Protein AF-A0A2V7JGK2-F1 (afdb_monomer_lite)

Foldseek 3Di:
DDDDPPDDDDDDDPDDDPDPPLLQFDADDPDDDLDDQDDADDFAQFWAALVNPGTAFGFAAKEFDDPSLVVLLCVLQQWDWQDDPDPDDDDPVVVVVLVPPALLPRGDDWIGGPNHTFPTKIWDDDPDSQWIWMKTKHQRDPVRRMITIRTWIFDGWADDPPDSHIDTAIDQESVVSQVVVQVSSVVSSFKDWDDWAADVNFDQWDARPVRHIHGYPRTHIYIYTGHGDPDD

Secondary structure (DSSP, 8-state):
--PPTT--PPPPPSS-------TTBPPPPS----PPPPPPPP--SEEE-TTSSSEEEEP-EEEES-HHHHHHHHHHTT-EE-----SS---HHHHHHHHHS-GGGPPPPP-EETTEEPSEEEEEE-SSTTEEEEEEEEEEETTTTEEEEEEEEEEEEE--TT-SSPEEEEPSBTHHHHHHHHHHHHHTTSEEEEEEEEPTT--SEEE-TT--EEE--SEEEEEEEPPBPPP-

pLDDT: mean 80.48, std 19.53, range [29.89, 98.44]

Structure (mmCIF, N/CA/C/O backbone):
data_AF-A0A2V7JGK2-F1
#
_entry.id   AF-A0A2V7JGK2-F1
#
loop_
_atom_site.group_PDB
_atom_site.id
_atom_site.type_symbol
_atom_site.label_atom_id
_atom_site.label_alt_id
_atom_site.label_comp_id
_atom_site.label_asym_id
_atom_site.label_entity_id
_atom_site.label_seq_id
_atom_site.pdbx_PDB_ins_code
_atom_site.Cartn_x
_atom_si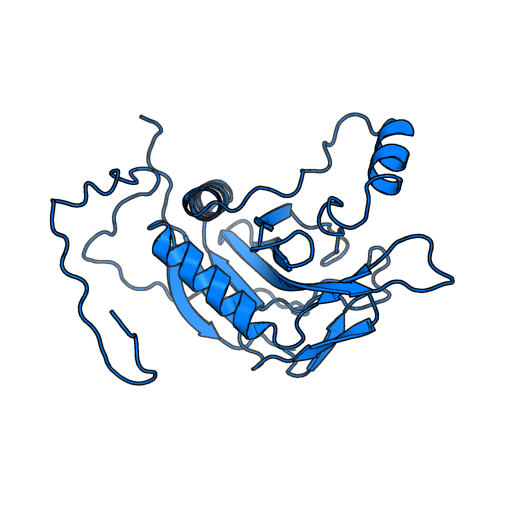te.Cartn_y
_atom_site.Cartn_z
_atom_site.occupancy
_atom_site.B_iso_or_equiv
_atom_site.auth_seq_id
_atom_site.auth_comp_id
_atom_site.auth_asym_id
_atom_site.auth_atom_id
_atom_site.pdbx_PDB_model_num
ATOM 1 N N . MET A 1 1 ? -6.843 -24.772 -28.896 1.00 52.00 1 MET A N 1
ATOM 2 C CA . MET A 1 1 ? -7.933 -23.808 -28.636 1.00 52.00 1 MET A CA 1
ATOM 3 C C . MET A 1 1 ? -7.382 -22.417 -28.902 1.00 52.00 1 MET A C 1
ATOM 5 O O . MET A 1 1 ? -6.336 -22.092 -28.357 1.00 52.00 1 MET A O 1
ATOM 9 N N . ARG A 1 2 ? -7.986 -21.659 -29.821 1.00 49.78 2 ARG A N 1
ATOM 10 C CA . ARG A 1 2 ? -7.537 -20.311 -30.196 1.00 49.78 2 ARG A CA 1
ATOM 11 C C . ARG A 1 2 ? -8.459 -19.343 -29.458 1.00 49.78 2 ARG A C 1
ATOM 13 O O . ARG A 1 2 ? -9.644 -19.322 -29.758 1.00 49.78 2 ARG A O 1
ATOM 20 N N . ILE A 1 3 ? -7.953 -18.660 -28.435 1.00 58.59 3 ILE A N 1
ATOM 21 C CA . ILE A 1 3 ? -8.750 -17.694 -27.670 1.00 58.59 3 ILE A CA 1
ATOM 22 C C . ILE A 1 3 ? -8.792 -16.403 -28.486 1.00 58.59 3 ILE A C 1
ATOM 24 O O . ILE A 1 3 ? -7.740 -15.841 -28.797 1.00 58.59 3 ILE A O 1
ATOM 28 N N . LEU A 1 4 ? -9.993 -15.986 -28.886 1.00 57.72 4 LEU A N 1
ATOM 29 C CA . LEU A 1 4 ? -10.226 -14.732 -29.593 1.00 57.72 4 LEU A CA 1
ATOM 30 C C . LEU A 1 4 ? -10.556 -13.627 -28.573 1.00 57.72 4 LEU A C 1
ATOM 32 O O . LEU A 1 4 ? -11.294 -13.884 -27.621 1.00 57.72 4 LEU A O 1
ATOM 36 N N . PRO A 1 5 ? -10.016 -12.407 -28.728 1.00 47.94 5 PRO A N 1
ATOM 37 C CA . PRO A 1 5 ? -10.351 -11.290 -27.849 1.00 47.94 5 PRO A CA 1
ATOM 38 C C . PRO A 1 5 ? -11.844 -10.934 -27.934 1.00 47.94 5 PRO A C 1
ATOM 40 O O . PRO A 1 5 ? -12.365 -10.766 -29.033 1.00 47.94 5 PRO A O 1
ATOM 43 N N . GLY A 1 6 ? -12.508 -10.765 -26.785 1.00 58.69 6 GLY A N 1
ATOM 44 C CA . GLY A 1 6 ? -13.889 -10.261 -26.696 1.00 58.69 6 GLY A CA 1
ATOM 45 C C . GLY A 1 6 ? -14.994 -11.317 -26.574 1.00 58.69 6 GLY A C 1
ATOM 46 O O . GLY A 1 6 ? -16.153 -10.945 -26.412 1.00 58.69 6 GLY A O 1
ATOM 47 N N . GLU A 1 7 ? -14.665 -12.611 -26.596 1.00 59.84 7 GLU A N 1
ATOM 48 C CA . GLU A 1 7 ? -15.634 -13.695 -26.386 1.00 59.84 7 GLU A CA 1
ATOM 49 C C . GLU A 1 7 ? -15.532 -14.281 -24.968 1.00 59.84 7 GLU A C 1
ATOM 51 O O . GLU A 1 7 ? -14.440 -14.542 -24.459 1.00 59.84 7 GLU A O 1
ATOM 56 N N . ILE A 1 8 ? -16.680 -14.524 -24.326 1.00 62.34 8 ILE A N 1
ATOM 57 C CA . ILE A 1 8 ? -16.747 -15.237 -23.044 1.00 62.34 8 ILE A CA 1
ATOM 58 C C . ILE A 1 8 ? -16.616 -16.737 -23.332 1.00 62.34 8 ILE A C 1
ATOM 60 O O . ILE A 1 8 ? -17.536 -17.368 -23.847 1.00 62.34 8 ILE A O 1
ATOM 64 N N . GLY A 1 9 ? -15.464 -17.313 -22.990 1.00 65.00 9 GLY A N 1
ATOM 65 C CA . GLY A 1 9 ? -15.239 -18.757 -23.006 1.00 65.00 9 GLY A CA 1
ATOM 66 C C . GLY A 1 9 ? -15.495 -19.380 -21.633 1.00 65.00 9 GLY A C 1
ATOM 67 O O . GLY A 1 9 ? -15.090 -18.828 -20.613 1.00 65.00 9 GLY A O 1
ATOM 68 N N . GLY A 1 10 ? -16.141 -20.546 -21.596 1.00 67.31 10 GLY A N 1
ATOM 69 C CA . GLY A 1 10 ? -16.294 -21.337 -20.372 1.00 67.31 10 GLY A CA 1
ATOM 70 C C . GLY A 1 10 ? -15.167 -22.359 -20.220 1.00 67.31 10 GLY A C 1
ATOM 71 O O . GLY A 1 10 ? -14.886 -23.116 -21.149 1.00 67.31 10 GLY A O 1
ATOM 72 N N . LEU A 1 11 ? -14.545 -22.420 -19.042 1.00 73.94 11 LEU A N 1
ATOM 73 C CA . LEU A 1 11 ? -13.664 -23.524 -18.660 1.00 73.94 11 LEU A CA 1
ATOM 74 C C . LEU A 1 11 ? -14.489 -24.573 -17.913 1.00 73.94 11 LEU A C 1
ATOM 76 O O . LEU A 1 11 ? -15.129 -24.272 -16.908 1.00 73.94 11 LEU A O 1
ATOM 80 N N . ARG A 1 12 ? -14.475 -25.816 -18.403 1.00 77.12 12 ARG A N 1
ATOM 81 C CA . ARG A 1 12 ? -15.071 -26.962 -17.710 1.00 77.12 12 ARG A CA 1
ATOM 82 C C . ARG A 1 12 ? -13.959 -27.786 -17.084 1.00 77.12 12 ARG A C 1
ATOM 84 O O . ARG A 1 12 ? -13.095 -28.297 -17.793 1.00 77.12 12 ARG A O 1
ATOM 91 N N . LEU A 1 13 ? -14.007 -27.938 -15.767 1.00 77.19 13 LEU A N 1
ATOM 92 C CA . LEU A 1 13 ? -13.130 -28.857 -15.056 1.00 77.19 13 LEU A CA 1
ATOM 93 C C . LEU A 1 13 ? -13.435 -30.296 -15.506 1.00 77.19 13 LEU A C 1
ATOM 95 O O . LEU A 1 13 ? -14.588 -30.728 -15.489 1.00 77.19 13 LEU A O 1
ATOM 99 N N . THR A 1 14 ? -12.412 -31.029 -15.947 1.00 90.56 14 THR A N 1
ATOM 100 C CA . THR A 1 14 ? -12.525 -32.443 -16.359 1.00 90.56 14 THR A CA 1
ATOM 101 C C . THR A 1 14 ? -12.385 -33.416 -15.189 1.00 90.56 14 THR A C 1
ATOM 103 O O . THR A 1 14 ? -12.663 -34.602 -15.339 1.00 90.56 14 THR A O 1
ATOM 106 N N . ALA A 1 15 ? -11.990 -32.911 -14.024 1.00 84.00 15 ALA A N 1
ATOM 107 C CA . ALA A 1 15 ? -11.940 -33.612 -12.752 1.00 84.00 15 ALA A CA 1
ATOM 108 C C . ALA A 1 15 ? -12.332 -32.632 -11.632 1.00 84.00 15 ALA A C 1
ATOM 110 O O . ALA A 1 15 ? -12.206 -31.421 -11.835 1.00 84.00 15 ALA A O 1
ATOM 111 N N . PRO A 1 16 ? -12.798 -33.107 -10.463 1.00 81.31 16 PRO A N 1
ATOM 112 C CA . PRO A 1 16 ? -13.023 -32.240 -9.314 1.00 81.31 16 PRO A CA 1
ATOM 113 C C . PRO A 1 16 ? -11.762 -31.430 -8.995 1.00 81.31 16 PRO A C 1
ATOM 115 O O . PRO A 1 16 ? -10.681 -31.995 -8.829 1.00 81.31 16 PRO A O 1
ATOM 118 N N . LEU A 1 17 ? -11.899 -30.106 -8.922 1.00 77.56 17 LEU A N 1
ATOM 119 C CA . LEU A 1 17 ? -10.852 -29.258 -8.372 1.00 77.56 17 LEU A CA 1
ATOM 120 C C . LEU A 1 17 ? -10.983 -29.315 -6.855 1.00 77.56 17 LEU A C 1
ATOM 122 O O . LEU A 1 17 ? -11.869 -28.684 -6.282 1.00 77.56 17 LEU A O 1
ATOM 126 N N . THR A 1 18 ? -10.107 -30.078 -6.209 1.00 66.88 18 THR A N 1
ATOM 127 C CA . THR A 1 18 ? -9.924 -29.965 -4.765 1.00 66.88 18 THR A CA 1
ATOM 128 C C . THR A 1 18 ? -9.223 -28.641 -4.509 1.00 66.88 18 THR A C 1
ATOM 130 O O . THR A 1 18 ? -8.005 -28.534 -4.645 1.00 66.88 18 THR A O 1
ATOM 133 N N . VAL A 1 19 ? -10.002 -27.611 -4.196 1.00 59.62 19 VAL A N 1
ATOM 134 C CA . VAL A 1 19 ? -9.451 -26.384 -3.630 1.00 59.62 19 VAL A CA 1
ATOM 135 C C . VAL A 1 19 ? -9.024 -26.759 -2.211 1.00 59.62 19 VAL A C 1
ATOM 137 O O . VAL A 1 19 ? -9.867 -27.271 -1.471 1.00 59.62 19 VAL A O 1
ATOM 140 N N . PRO A 1 20 ? -7.740 -26.612 -1.833 1.00 55.66 20 PRO A N 1
ATOM 141 C CA . PRO A 1 20 ? -7.348 -26.769 -0.441 1.00 55.66 20 PRO A CA 1
ATOM 142 C C . PRO A 1 20 ? -8.278 -25.891 0.385 1.00 55.66 20 PRO A C 1
ATOM 144 O O . PRO A 1 20 ? -8.445 -24.721 0.040 1.00 55.66 20 PRO A O 1
ATOM 147 N N . ASP A 1 21 ? -8.908 -26.456 1.414 1.00 55.81 21 ASP A N 1
ATOM 148 C CA . ASP A 1 21 ? -9.667 -25.648 2.356 1.00 55.81 21 ASP A CA 1
ATOM 149 C C . ASP A 1 21 ? -8.685 -24.624 2.923 1.00 55.81 21 ASP A C 1
ATOM 151 O O . ASP A 1 21 ? -7.748 -24.961 3.654 1.00 55.81 21 ASP A O 1
ATOM 155 N N . ALA A 1 22 ? -8.809 -23.381 2.466 1.00 54.28 22 ALA A N 1
ATOM 156 C CA . ALA A 1 22 ? -7.914 -22.302 2.828 1.00 54.28 22 ALA A CA 1
ATOM 157 C C . ALA A 1 22 ? -8.328 -21.779 4.203 1.00 54.28 22 ALA A C 1
ATOM 159 O O . ALA A 1 22 ? -8.457 -20.570 4.381 1.00 54.28 22 ALA A O 1
ATOM 160 N N . GLY A 1 23 ? -8.502 -22.689 5.175 1.00 54.88 23 GLY A N 1
ATOM 161 C CA . GLY A 1 23 ? -8.848 -22.461 6.583 1.00 54.88 23 GLY A CA 1
ATOM 162 C C . GLY A 1 23 ? -7.835 -21.604 7.351 1.00 54.88 23 GLY A C 1
ATOM 163 O O . GLY A 1 23 ? -7.706 -21.709 8.563 1.00 54.88 23 GLY A O 1
ATOM 164 N N . ARG A 1 24 ? -7.084 -20.762 6.640 1.00 66.25 24 ARG A N 1
ATOM 165 C CA . ARG A 1 24 ? -6.295 -19.650 7.144 1.00 66.25 24 ARG A CA 1
ATOM 166 C C . ARG A 1 24 ? -7.170 -18.536 7.696 1.00 66.25 24 ARG A C 1
ATOM 168 O O . ARG A 1 24 ? -6.707 -17.835 8.586 1.00 66.25 24 ARG A O 1
ATOM 175 N N . CYS A 1 25 ? -8.376 -18.340 7.168 1.00 75.50 25 CYS A N 1
ATOM 176 C CA . CYS A 1 25 ? -9.219 -17.210 7.541 1.00 75.50 25 CYS A CA 1
ATOM 177 C C . CYS A 1 25 ? -10.635 -17.645 7.893 1.00 75.50 25 CYS A C 1
ATOM 179 O O . CYS A 1 25 ? -11.158 -18.610 7.333 1.00 75.50 25 CYS A O 1
ATOM 181 N N . ASP A 1 26 ? -11.238 -16.922 8.833 1.00 75.69 26 ASP A N 1
ATOM 182 C CA . ASP A 1 26 ? -12.587 -17.202 9.298 1.00 75.69 26 ASP A CA 1
ATOM 183 C C . ASP A 1 26 ? -13.581 -17.080 8.130 1.00 75.69 26 ASP A C 1
ATOM 185 O O . ASP A 1 26 ? -13.530 -16.103 7.367 1.00 75.69 26 ASP A O 1
ATOM 189 N N . PRO A 1 27 ? -14.492 -18.056 7.965 1.00 65.06 27 PRO A N 1
ATOM 190 C CA . PRO A 1 27 ? -15.478 -18.022 6.899 1.00 65.06 27 PRO A CA 1
ATOM 191 C C . PRO A 1 27 ? -16.435 -16.838 7.073 1.00 65.06 27 PRO A C 1
ATOM 193 O O . PRO A 1 27 ? -16.774 -16.437 8.188 1.00 65.06 27 PRO A O 1
ATOM 196 N N . LEU A 1 28 ? -16.911 -16.303 5.945 1.00 59.84 28 LEU A N 1
ATOM 197 C CA . LEU A 1 28 ? -17.939 -15.265 5.925 1.00 59.84 28 LEU A CA 1
ATOM 198 C C . LEU A 1 28 ? -19.191 -15.751 6.667 1.00 59.84 28 LEU A C 1
ATOM 200 O O . LEU A 1 28 ? -19.847 -16.705 6.246 1.00 59.84 28 LEU A O 1
ATOM 204 N N . THR A 1 29 ? -19.569 -15.069 7.746 1.00 57.81 29 THR A N 1
ATOM 205 C CA . THR A 1 29 ? -20.917 -15.198 8.300 1.00 57.81 29 THR A CA 1
ATOM 206 C C . THR A 1 29 ? -21.928 -14.653 7.289 1.00 57.81 29 THR A C 1
ATOM 208 O O . THR A 1 29 ? -21.761 -13.558 6.760 1.00 57.81 29 THR A O 1
ATOM 211 N N . ALA A 1 30 ? -23.004 -15.406 7.033 1.00 51.09 30 ALA A N 1
ATOM 212 C CA . ALA A 1 30 ? -24.029 -15.065 6.034 1.00 51.09 30 ALA A CA 1
ATOM 213 C C . ALA A 1 30 ? -24.760 -13.732 6.300 1.00 51.09 30 ALA A C 1
ATOM 215 O O . ALA A 1 30 ? -25.376 -13.175 5.397 1.00 51.09 30 ALA A O 1
ATOM 216 N N . ASN A 1 31 ? -24.670 -13.216 7.528 1.00 48.34 31 ASN A N 1
ATOM 217 C CA . ASN A 1 31 ? -25.264 -11.955 7.951 1.00 48.34 31 ASN A CA 1
ATOM 218 C C . ASN A 1 31 ? -24.147 -11.010 8.392 1.00 48.34 31 ASN A C 1
ATOM 220 O O . ASN A 1 31 ? -23.862 -10.905 9.586 1.00 48.34 31 ASN A O 1
ATOM 224 N N . ARG A 1 32 ? -23.493 -10.348 7.437 1.00 53.41 32 ARG A N 1
ATOM 225 C CA . ARG A 1 32 ? -22.590 -9.244 7.754 1.00 53.41 32 ARG A CA 1
ATOM 226 C C . ARG A 1 32 ? -23.170 -7.950 7.215 1.00 53.41 32 ARG A C 1
ATOM 228 O O . ARG A 1 32 ? -23.332 -7.776 6.012 1.00 53.41 32 ARG A O 1
ATOM 235 N N . GLU A 1 33 ? -23.470 -7.049 8.136 1.00 53.72 33 GLU A N 1
ATOM 236 C CA . GLU A 1 33 ? -23.622 -5.636 7.827 1.00 53.72 33 GLU A CA 1
ATOM 237 C C . GLU A 1 33 ? -22.238 -5.153 7.372 1.00 53.72 33 GLU A C 1
ATOM 239 O O . GLU A 1 33 ? -21.270 -5.245 8.134 1.00 53.72 33 GLU A O 1
ATOM 244 N N . LEU A 1 34 ? -22.107 -4.747 6.103 1.00 54.94 34 LEU A N 1
ATOM 245 C CA . LEU A 1 34 ? -20.900 -4.073 5.628 1.00 54.94 34 LEU A CA 1
ATOM 246 C C . LEU A 1 34 ? -20.721 -2.856 6.531 1.00 54.94 34 LEU A C 1
ATOM 248 O O . LEU A 1 34 ? -21.537 -1.939 6.508 1.00 54.94 34 LEU A O 1
ATOM 252 N N . THR A 1 35 ? -19.725 -2.907 7.410 1.00 62.66 35 THR A N 1
ATOM 253 C CA . THR A 1 35 ? -19.484 -1.816 8.343 1.00 62.66 35 THR A CA 1
ATOM 254 C C . THR A 1 35 ? -18.954 -0.652 7.530 1.00 62.66 35 THR A C 1
ATOM 256 O O . THR A 1 35 ? -18.009 -0.830 6.756 1.00 62.66 35 THR A O 1
ATOM 259 N N . ASP A 1 36 ? -19.563 0.521 7.689 1.00 70.62 36 ASP A N 1
ATOM 260 C CA . ASP A 1 36 ? -19.003 1.733 7.111 1.00 70.62 36 ASP A CA 1
ATOM 261 C C . ASP A 1 36 ? -17.537 1.861 7.551 1.00 70.62 36 ASP A C 1
ATOM 263 O O . ASP A 1 36 ? -17.216 1.582 8.717 1.00 70.62 36 ASP A O 1
ATOM 267 N N . PRO A 1 37 ? -16.626 2.247 6.641 1.00 71.06 37 PRO A N 1
ATOM 268 C CA . PRO A 1 37 ? -15.237 2.443 7.009 1.00 71.06 37 PRO A CA 1
ATOM 269 C C . PRO A 1 37 ? -15.151 3.450 8.167 1.00 71.06 37 PRO A C 1
ATOM 271 O O . PRO A 1 37 ? -15.876 4.452 8.169 1.00 71.06 37 PRO A O 1
ATOM 274 N N . PRO A 1 38 ? -14.280 3.205 9.163 1.00 78.75 38 PRO A N 1
ATOM 275 C CA . PRO A 1 38 ? -14.151 4.095 10.305 1.00 78.75 38 PRO A CA 1
ATOM 276 C C . PRO A 1 38 ? -13.727 5.493 9.847 1.00 78.75 38 PRO A C 1
ATOM 278 O O . PRO A 1 38 ? -13.052 5.663 8.827 1.00 78.75 38 PRO A O 1
ATOM 281 N N . ALA A 1 39 ? -14.093 6.507 10.630 1.00 86.06 39 ALA A N 1
ATOM 282 C CA . ALA A 1 39 ? -13.610 7.859 10.394 1.00 86.06 39 ALA A CA 1
ATOM 283 C C . ALA A 1 39 ? -12.075 7.877 10.448 1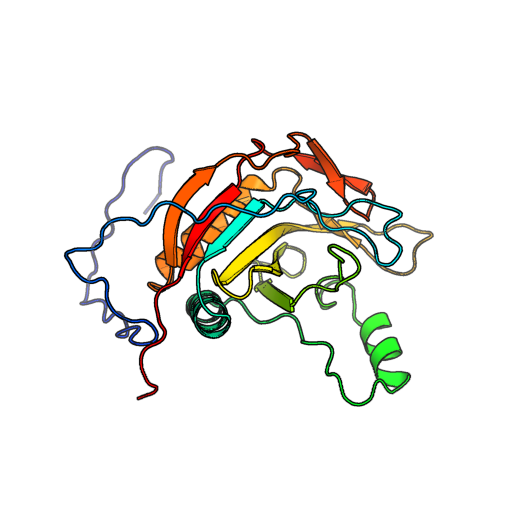.00 86.06 39 ALA A C 1
ATOM 285 O O . ALA A 1 39 ? -11.473 7.446 11.431 1.00 86.06 39 ALA A O 1
ATOM 286 N N . LEU A 1 40 ? -11.448 8.381 9.386 1.00 90.62 40 LEU A N 1
ATOM 287 C CA . LEU A 1 40 ? -9.994 8.436 9.285 1.00 90.62 40 LEU A CA 1
ATOM 288 C C . LEU A 1 40 ? -9.448 9.705 9.955 1.00 90.62 40 LEU A C 1
ATOM 290 O O . LEU A 1 40 ? -10.073 10.770 9.848 1.00 90.62 40 LEU A O 1
ATOM 294 N N . PRO A 1 41 ? -8.265 9.642 10.596 1.00 90.56 41 PRO A N 1
ATOM 295 C CA . PRO A 1 41 ? -7.561 10.849 11.010 1.00 90.56 41 PRO A CA 1
ATOM 296 C C . PRO A 1 41 ? -7.218 11.720 9.791 1.00 90.56 41 PRO A C 1
ATOM 298 O O . PRO A 1 41 ? -7.257 11.278 8.642 1.00 90.56 41 PRO A O 1
ATOM 301 N N . LYS A 1 42 ? -6.869 12.988 10.027 1.00 91.56 42 LYS A N 1
ATOM 302 C CA . LYS A 1 42 ? -6.363 13.866 8.964 1.00 91.56 42 LYS A CA 1
ATOM 303 C C . LYS A 1 42 ? -4.877 13.601 8.750 1.00 91.56 42 LYS A C 1
ATOM 305 O O . LYS A 1 42 ? -4.107 13.735 9.691 1.00 91.56 42 LYS A O 1
ATOM 310 N N . PHE A 1 43 ? -4.490 13.311 7.515 1.00 94.25 43 PHE A N 1
ATOM 311 C CA . PHE A 1 43 ? -3.101 13.116 7.102 1.00 94.25 43 PHE A CA 1
ATOM 312 C C . PHE A 1 43 ? -2.934 13.492 5.626 1.00 94.25 43 PHE A C 1
ATOM 314 O O . PHE A 1 43 ? -3.916 13.653 4.899 1.00 94.25 43 PHE A O 1
ATOM 321 N N . LEU A 1 44 ? -1.685 13.632 5.180 1.00 94.69 44 LEU A N 1
ATOM 322 C CA . LEU A 1 44 ? -1.366 13.731 3.758 1.00 94.69 44 LEU A CA 1
ATOM 323 C C . LEU A 1 44 ? -1.274 12.307 3.184 1.00 94.69 44 LEU A C 1
ATOM 325 O O . LEU A 1 44 ? -0.442 11.544 3.673 1.00 94.69 44 LEU A O 1
ATOM 329 N N . PRO A 1 45 ? -2.065 11.920 2.165 1.00 95.75 45 PRO A N 1
ATOM 330 C CA . PRO A 1 45 ? -2.129 10.536 1.686 1.00 95.75 45 PRO A CA 1
ATOM 331 C C . PRO A 1 45 ? -0.946 10.167 0.776 1.00 95.75 45 PRO A C 1
ATOM 333 O O . PRO A 1 45 ? -1.123 9.702 -0.351 1.00 95.75 45 PRO A O 1
ATOM 336 N N . ARG A 1 46 ? 0.278 10.421 1.243 1.00 95.50 46 ARG A N 1
ATOM 337 C CA . ARG A 1 46 ? 1.532 10.121 0.553 1.00 95.50 46 ARG A CA 1
ATOM 338 C C . ARG A 1 46 ? 2.609 9.750 1.559 1.00 95.50 46 ARG A C 1
ATOM 340 O O . ARG A 1 46 ? 2.698 10.347 2.629 1.00 95.50 46 ARG A O 1
ATOM 347 N N . SER A 1 47 ? 3.470 8.823 1.165 1.00 96.69 47 SER A N 1
ATOM 348 C CA . SER A 1 47 ? 4.740 8.612 1.846 1.00 96.69 47 SER A CA 1
ATOM 349 C C . SER A 1 47 ? 5.743 9.726 1.498 1.00 96.69 47 SER A C 1
ATOM 351 O O . SER A 1 47 ? 5.459 10.643 0.723 1.00 96.69 47 SER A O 1
ATOM 353 N N . GLU A 1 48 ? 6.943 9.641 2.056 1.00 96.38 48 GLU A N 1
ATOM 354 C CA . GLU A 1 48 ? 8.043 10.582 1.888 1.00 96.38 48 GLU A CA 1
ATOM 355 C C . GLU A 1 48 ? 9.405 9.873 1.959 1.00 96.38 48 GLU A C 1
ATOM 357 O O . GLU A 1 48 ? 9.533 8.693 2.313 1.00 96.38 48 GLU A O 1
ATOM 362 N N . ASN A 1 49 ? 10.461 10.597 1.593 1.00 93.12 49 ASN A N 1
ATOM 363 C CA . ASN A 1 49 ? 11.824 10.169 1.878 1.00 93.12 49 ASN A CA 1
ATOM 364 C C . ASN A 1 49 ? 12.142 10.302 3.382 1.00 93.12 49 ASN A C 1
ATOM 366 O O . ASN A 1 49 ? 11.412 10.917 4.151 1.00 93.12 49 ASN A O 1
ATOM 370 N N . ARG A 1 50 ? 13.286 9.758 3.812 1.00 91.81 50 ARG A N 1
ATOM 371 C CA . ARG A 1 50 ? 13.692 9.746 5.231 1.00 91.81 50 ARG A CA 1
ATOM 372 C C . ARG A 1 50 ? 13.726 11.123 5.903 1.00 91.81 50 ARG A C 1
ATOM 374 O O . ARG A 1 50 ? 13.586 11.202 7.116 1.00 91.81 50 ARG A O 1
ATOM 381 N N . THR A 1 51 ? 13.996 12.176 5.140 1.00 92.81 51 THR A N 1
ATOM 382 C CA . THR A 1 51 ? 14.143 13.544 5.652 1.00 92.81 51 THR A CA 1
ATOM 383 C C . THR A 1 51 ? 12.860 14.368 5.543 1.00 92.81 51 THR A C 1
ATOM 385 O O . THR A 1 51 ? 12.887 15.531 5.927 1.00 92.81 51 THR A O 1
ATOM 388 N N . GLY A 1 52 ? 11.776 13.814 4.988 1.00 92.44 52 GLY A N 1
ATOM 389 C CA . GLY A 1 5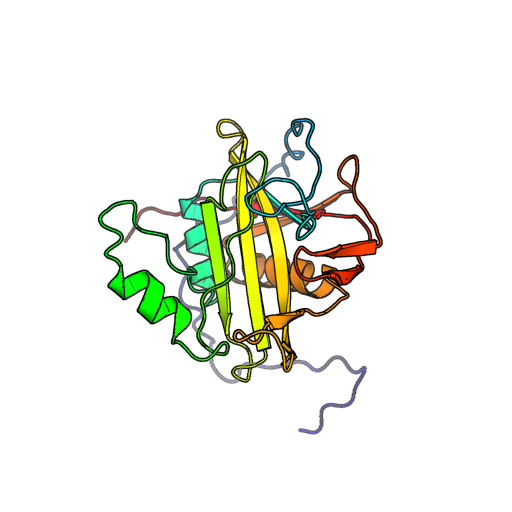2 ? 10.527 14.538 4.726 1.00 92.44 52 GLY A CA 1
ATOM 390 C C . GLY A 1 52 ? 10.654 15.667 3.696 1.00 92.44 52 GLY A C 1
ATOM 391 O O . GLY A 1 52 ? 9.828 16.569 3.634 1.00 92.44 52 GLY A O 1
ATOM 392 N N . THR A 1 53 ? 11.718 15.662 2.887 1.00 93.25 53 THR A N 1
ATOM 393 C CA . THR A 1 53 ? 12.002 16.727 1.906 1.00 93.25 53 THR A CA 1
ATOM 394 C C . THR A 1 53 ? 11.486 16.409 0.507 1.00 93.25 53 THR A C 1
ATOM 396 O O . THR A 1 53 ? 11.447 17.294 -0.345 1.00 93.25 53 THR A O 1
ATOM 399 N N . ALA A 1 54 ? 11.108 15.155 0.252 1.00 93.88 54 ALA A N 1
ATOM 400 C CA . ALA A 1 54 ? 10.544 14.716 -1.017 1.00 93.88 54 ALA A CA 1
ATOM 401 C C . ALA A 1 54 ? 9.365 13.778 -0.773 1.00 93.88 54 ALA A C 1
ATOM 403 O O . ALA A 1 54 ? 9.476 12.826 0.002 1.00 93.88 54 ALA A O 1
ATOM 404 N N . LEU A 1 55 ? 8.264 14.033 -1.479 1.00 95.44 55 LEU A N 1
ATOM 405 C CA . LEU A 1 55 ? 7.078 13.186 -1.451 1.00 95.44 55 LEU A CA 1
ATOM 406 C C . LEU A 1 55 ? 7.347 11.871 -2.190 1.00 95.44 55 LEU A C 1
ATOM 408 O O . LEU A 1 55 ? 7.984 11.849 -3.241 1.00 95.44 55 LEU A O 1
ATOM 412 N N . GLY A 1 56 ? 6.845 10.782 -1.627 1.00 94.19 56 GLY A N 1
ATOM 413 C CA . GLY A 1 56 ? 6.933 9.431 -2.154 1.00 94.19 56 GLY A CA 1
ATOM 414 C C . GLY A 1 56 ? 5.640 8.959 -2.794 1.00 94.19 56 GLY A C 1
ATOM 415 O O . GLY A 1 56 ? 4.875 9.747 -3.356 1.00 94.19 56 GLY A O 1
ATOM 416 N N . ASP A 1 57 ? 5.429 7.651 -2.757 1.00 95.62 57 ASP A N 1
ATOM 417 C CA . ASP A 1 57 ? 4.271 7.015 -3.368 1.00 95.62 57 ASP A CA 1
ATOM 418 C C . ASP A 1 57 ? 2.972 7.463 -2.662 1.00 95.62 57 ASP A C 1
ATOM 420 O O . ASP A 1 57 ? 2.930 7.540 -1.429 1.00 95.62 57 ASP A O 1
ATOM 424 N N . PRO A 1 58 ? 1.913 7.822 -3.409 1.00 96.94 58 PRO A N 1
ATOM 425 C CA . PRO A 1 58 ? 0.606 8.088 -2.829 1.00 96.94 58 PRO A CA 1
ATOM 426 C C . PRO A 1 58 ? 0.011 6.803 -2.260 1.00 96.94 58 PRO A C 1
ATOM 428 O O . PRO A 1 58 ? 0.211 5.714 -2.800 1.00 96.94 58 PRO A O 1
ATOM 431 N N . PHE A 1 59 ? -0.750 6.939 -1.180 1.00 97.94 59 PHE A N 1
ATOM 432 C CA . PHE A 1 59 ? -1.549 5.827 -0.691 1.00 97.94 59 PHE A CA 1
ATOM 433 C C . PHE A 1 59 ? -2.717 5.598 -1.646 1.00 97.94 59 PHE A C 1
ATOM 435 O O . PHE A 1 59 ? -3.384 6.547 -2.067 1.00 97.94 59 PHE A O 1
ATOM 442 N N . ASN A 1 60 ? -2.903 4.339 -2.026 1.00 98.06 60 ASN A N 1
ATOM 443 C CA . ASN A 1 60 ? -3.946 3.886 -2.940 1.00 98.06 60 ASN A CA 1
ATOM 444 C C . ASN A 1 60 ? -4.712 2.663 -2.403 1.00 98.06 60 ASN A C 1
ATOM 446 O O . ASN A 1 60 ? -5.703 2.259 -3.010 1.00 98.06 60 ASN A O 1
ATOM 450 N N . VAL A 1 61 ? -4.314 2.111 -1.252 1.00 98.38 61 VAL A N 1
ATOM 451 C CA . VAL A 1 61 ? -4.980 0.988 -0.577 1.00 98.38 61 VAL A CA 1
ATOM 452 C C . VAL A 1 61 ? -5.224 1.339 0.894 1.00 98.38 61 VAL A C 1
ATOM 454 O O . VAL A 1 61 ? -4.323 1.806 1.583 1.00 98.38 61 VAL A O 1
ATOM 457 N N . LEU A 1 62 ? -6.428 1.077 1.392 1.00 97.56 62 LEU A N 1
ATOM 458 C CA . LEU A 1 62 ? -6.801 1.094 2.804 1.00 97.56 62 LEU A CA 1
ATOM 459 C C . LEU A 1 62 ? -7.149 -0.330 3.235 1.00 97.56 62 LEU A C 1
ATOM 461 O O . LEU A 1 62 ? -7.962 -0.989 2.586 1.00 97.56 62 LEU A O 1
ATOM 465 N N . LEU A 1 63 ? -6.553 -0.791 4.331 1.00 97.56 63 LEU A N 1
ATOM 466 C CA . LEU A 1 63 ? -6.819 -2.111 4.906 1.00 97.56 63 LEU A CA 1
ATOM 467 C C . LEU A 1 63 ? -7.386 -1.945 6.315 1.00 97.56 63 LEU A C 1
ATOM 469 O O . LEU A 1 63 ? -6.876 -1.138 7.092 1.00 97.56 63 LEU A O 1
ATOM 473 N N . ILE A 1 64 ? -8.413 -2.723 6.651 1.00 95.44 64 ILE A N 1
ATOM 474 C CA . ILE A 1 64 ? -9.037 -2.722 7.980 1.00 95.44 64 ILE A CA 1
ATOM 475 C C . ILE A 1 64 ? -8.908 -4.122 8.577 1.00 95.44 64 ILE A C 1
ATOM 477 O O . ILE A 1 64 ? -9.477 -5.074 8.049 1.00 95.44 64 ILE A O 1
ATOM 481 N N . GLY A 1 65 ? -8.168 -4.264 9.675 1.00 93.12 65 GLY A N 1
ATOM 482 C CA . GLY A 1 65 ? -7.977 -5.533 10.384 1.00 93.12 65 GLY A CA 1
ATOM 483 C C . GLY A 1 65 ? -6.577 -5.698 10.977 1.00 93.12 65 GLY A C 1
ATOM 484 O O . GLY A 1 65 ? -5.741 -4.800 10.926 1.00 93.12 65 GLY A O 1
ATOM 485 N N . THR A 1 66 ? -6.301 -6.857 11.571 1.00 93.19 66 THR A N 1
ATOM 486 C CA . THR A 1 66 ? -5.041 -7.104 12.293 1.00 93.19 66 THR A CA 1
ATOM 487 C C . THR A 1 66 ? -3.840 -7.272 11.352 1.00 93.19 66 THR A C 1
ATOM 489 O O . THR A 1 66 ? -3.989 -7.721 10.216 1.00 93.19 66 THR A O 1
ATOM 492 N N . GLU A 1 67 ? -2.621 -7.013 11.850 1.00 93.94 67 GLU A N 1
ATOM 493 C CA . GLU A 1 67 ? -1.371 -7.344 11.131 1.00 93.94 67 GLU A CA 1
ATOM 494 C C . GLU A 1 67 ? -1.354 -8.820 10.697 1.00 93.94 67 GLU A C 1
ATOM 496 O O . GLU A 1 67 ? -0.973 -9.130 9.572 1.00 93.94 67 GLU A O 1
ATOM 501 N N . ALA A 1 68 ? -1.814 -9.725 11.569 1.00 91.12 68 ALA A N 1
ATOM 502 C CA . ALA A 1 68 ? -1.866 -11.158 11.289 1.00 91.12 68 ALA A CA 1
ATOM 503 C C . ALA A 1 68 ? -2.818 -11.499 10.130 1.00 91.12 68 ALA A C 1
ATOM 505 O O . ALA A 1 68 ? -2.478 -12.325 9.285 1.00 91.12 68 ALA A O 1
ATOM 506 N N . ALA A 1 69 ? -3.983 -10.848 10.060 1.00 92.69 69 ALA A N 1
ATOM 507 C CA . ALA A 1 69 ? -4.926 -11.020 8.958 1.00 92.69 69 ALA A CA 1
ATOM 508 C C . ALA A 1 69 ? -4.344 -10.521 7.629 1.00 92.69 69 ALA A C 1
ATOM 510 O O . ALA A 1 69 ? -4.451 -11.202 6.609 1.00 92.69 69 ALA A O 1
ATOM 511 N N . ILE A 1 70 ? -3.667 -9.369 7.656 1.00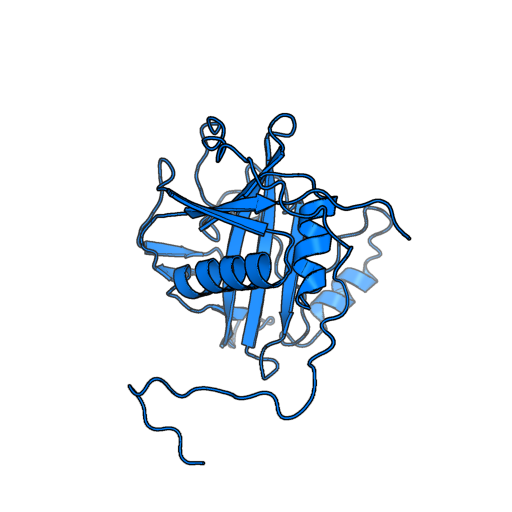 95.69 70 ILE A N 1
ATOM 512 C CA . ILE A 1 70 ? -2.961 -8.815 6.494 1.00 95.69 70 ILE A CA 1
ATOM 513 C C . ILE A 1 70 ? -1.870 -9.781 6.015 1.00 95.69 70 ILE A C 1
ATOM 515 O O . ILE A 1 70 ? -1.853 -10.148 4.840 1.00 95.69 70 ILE A O 1
ATOM 519 N N . ASP A 1 71 ? -0.987 -10.235 6.908 1.00 93.12 71 ASP A N 1
ATOM 520 C CA . ASP A 1 71 ? 0.100 -11.166 6.568 1.00 93.12 71 ASP A CA 1
ATOM 521 C C . ASP A 1 71 ? -0.433 -12.500 6.021 1.00 93.12 71 ASP A C 1
ATOM 523 O O . ASP A 1 71 ? 0.054 -12.986 4.996 1.00 93.12 71 ASP A O 1
ATOM 527 N N . SER A 1 72 ? -1.482 -13.053 6.638 1.00 90.06 72 SER A N 1
ATOM 528 C CA . SER A 1 72 ? -2.132 -14.286 6.181 1.00 90.06 72 SER A CA 1
ATOM 529 C C . SER A 1 72 ? -2.700 -14.150 4.765 1.00 90.06 72 SER A C 1
ATOM 531 O O . SER A 1 72 ? -2.449 -15.018 3.921 1.00 90.06 72 SER A O 1
ATOM 533 N N . ALA A 1 73 ? -3.393 -13.042 4.479 1.00 93.38 73 ALA A N 1
ATOM 534 C CA . ALA A 1 73 ? -3.986 -12.774 3.173 1.00 93.38 73 ALA A CA 1
ATOM 535 C C . ALA A 1 73 ? -2.923 -12.656 2.076 1.00 93.38 73 ALA A C 1
ATOM 537 O O . ALA A 1 73 ? -2.978 -13.395 1.095 1.00 93.38 73 ALA A O 1
ATOM 538 N N . PHE A 1 74 ? -1.901 -11.813 2.267 1.00 95.00 74 PHE A N 1
ATOM 539 C CA . PHE A 1 74 ? -0.818 -11.645 1.290 1.00 95.00 74 PHE A CA 1
ATOM 540 C C . PHE A 1 74 ? -0.089 -12.970 1.015 1.00 95.00 74 PHE A C 1
ATOM 542 O O . PHE A 1 74 ? 0.073 -13.382 -0.139 1.00 95.00 74 PHE A O 1
ATOM 549 N N . ARG A 1 75 ? 0.286 -13.710 2.066 1.00 91.88 75 ARG A N 1
ATOM 550 C CA . ARG A 1 75 ? 0.919 -15.032 1.915 1.00 91.88 75 ARG A CA 1
ATOM 551 C C . ARG A 1 75 ? -0.009 -16.079 1.307 1.00 91.88 75 ARG A C 1
ATOM 553 O O . ARG A 1 75 ? 0.477 -17.073 0.765 1.00 91.88 75 ARG A O 1
ATOM 560 N N . GLY A 1 76 ? -1.326 -15.914 1.438 1.00 89.12 76 GLY A N 1
ATOM 561 C CA . GLY A 1 76 ? -2.365 -16.751 0.822 1.00 89.12 76 GLY A CA 1
ATOM 562 C C . GLY A 1 76 ? -2.230 -16.847 -0.690 1.00 89.12 76 GLY A C 1
ATOM 563 O O . GLY A 1 76 ? -2.482 -17.898 -1.269 1.00 89.12 76 GLY A O 1
ATOM 564 N N . VAL A 1 77 ? -1.744 -15.773 -1.303 1.00 92.12 77 VAL A N 1
ATOM 565 C CA . VAL A 1 77 ? -1.679 -15.593 -2.758 1.00 92.12 77 VAL A CA 1
ATOM 566 C C . VAL A 1 77 ? -0.255 -15.353 -3.256 1.00 92.12 77 VAL A C 1
ATOM 568 O O . VAL A 1 77 ? -0.031 -14.770 -4.311 1.00 92.12 77 VAL A O 1
ATOM 571 N N . GLY A 1 78 ? 0.732 -15.853 -2.506 1.00 90.50 78 GLY A N 1
ATOM 572 C CA . GLY A 1 78 ? 2.123 -15.935 -2.954 1.00 90.50 78 GLY A CA 1
ATOM 573 C C . GLY A 1 78 ? 2.934 -14.648 -2.817 1.00 90.50 78 GLY A C 1
ATOM 574 O O . GLY A 1 78 ? 4.089 -14.628 -3.242 1.00 90.50 78 GLY A O 1
ATOM 575 N N . TRP A 1 79 ? 2.381 -13.601 -2.199 1.00 93.75 79 TRP A N 1
ATOM 576 C CA . TRP A 1 79 ? 3.170 -12.431 -1.835 1.00 93.75 79 TRP A CA 1
ATOM 577 C C . TRP A 1 79 ? 4.121 -12.777 -0.685 1.00 93.75 79 TRP A C 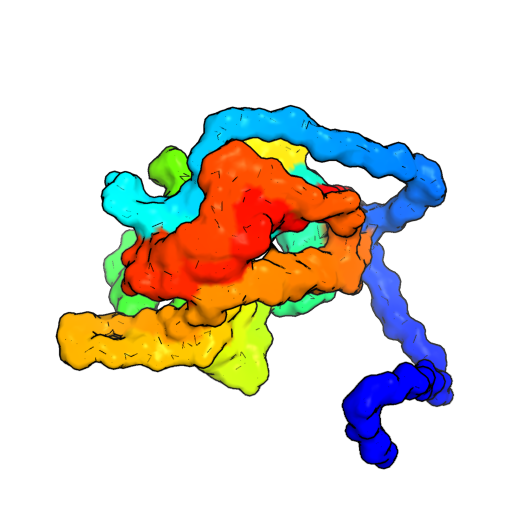1
ATOM 579 O O . TRP A 1 79 ? 3.767 -13.471 0.272 1.00 93.75 79 TRP A O 1
ATOM 589 N N . ILE A 1 80 ? 5.352 -12.286 -0.782 1.00 91.19 80 ILE A N 1
ATOM 590 C CA . ILE A 1 80 ? 6.444 -12.584 0.142 1.00 91.19 80 ILE A CA 1
ATOM 591 C C . ILE A 1 80 ? 6.781 -11.307 0.916 1.00 91.19 80 ILE A C 1
ATOM 593 O O . ILE A 1 80 ? 6.931 -10.255 0.294 1.00 91.19 80 ILE A O 1
ATOM 597 N N . PRO A 1 81 ? 6.950 -11.357 2.248 1.00 90.19 81 PRO A N 1
ATOM 598 C CA . PRO A 1 81 ? 7.389 -10.191 3.001 1.00 90.19 81 PRO A CA 1
ATOM 599 C C . PRO A 1 81 ? 8.752 -9.691 2.510 1.00 90.19 81 PRO A C 1
ATOM 601 O O . PRO A 1 81 ? 9.740 -10.433 2.515 1.00 90.19 81 PRO A O 1
ATOM 604 N N . ALA A 1 82 ? 8.829 -8.414 2.146 1.00 83.38 82 ALA A N 1
ATOM 605 C CA . ALA A 1 82 ? 10.101 -7.750 1.913 1.00 83.38 82 ALA A CA 1
ATOM 606 C C . ALA A 1 82 ? 10.771 -7.547 3.280 1.00 83.38 82 ALA A C 1
ATOM 608 O O . ALA A 1 82 ? 10.195 -6.923 4.167 1.00 83.38 82 ALA A O 1
ATOM 609 N N . GLN A 1 83 ? 11.946 -8.158 3.476 1.00 63.53 83 GLN A N 1
ATOM 610 C CA . GLN A 1 83 ? 12.612 -8.341 4.776 1.00 63.53 83 GLN A CA 1
ATOM 611 C C . GLN A 1 83 ? 12.395 -7.193 5.782 1.00 63.53 83 GLN A C 1
ATOM 613 O O . GLN A 1 83 ? 12.792 -6.051 5.536 1.00 63.53 83 GLN A O 1
ATOM 618 N N . LYS A 1 84 ? 11.859 -7.533 6.969 1.00 47.81 84 LYS A N 1
ATOM 619 C CA . LYS A 1 84 ? 11.888 -6.669 8.160 1.00 47.81 84 LYS A CA 1
ATOM 620 C C . LYS A 1 84 ? 13.348 -6.271 8.404 1.00 47.81 84 LYS A C 1
ATOM 622 O O . LYS A 1 84 ? 14.210 -7.144 8.527 1.00 47.81 84 LYS A O 1
ATOM 627 N N . ARG A 1 85 ? 13.653 -4.972 8.504 1.00 41.16 85 ARG A N 1
ATOM 628 C CA . ARG A 1 85 ? 14.919 -4.548 9.122 1.00 41.16 85 ARG A CA 1
ATOM 629 C C . ARG A 1 85 ? 14.853 -5.017 10.576 1.00 41.16 85 ARG A C 1
ATOM 631 O O . ARG A 1 85 ? 14.190 -4.388 11.391 1.00 41.16 85 ARG A O 1
ATOM 638 N N . SER A 1 86 ? 15.460 -6.167 10.867 1.00 33.41 86 SER A N 1
ATOM 639 C CA . SER A 1 86 ? 15.625 -6.681 12.226 1.00 33.41 86 SER A CA 1
ATOM 640 C C . SER A 1 86 ? 16.141 -5.565 13.134 1.00 33.41 86 SER A C 1
ATOM 642 O O . SER A 1 86 ? 17.122 -4.896 12.805 1.00 33.41 86 SER A O 1
ATOM 644 N N . VAL A 1 87 ? 15.492 -5.386 14.285 1.00 34.22 87 VAL A N 1
ATOM 645 C CA . VAL A 1 87 ? 15.896 -4.439 15.337 1.00 34.22 87 VAL A CA 1
ATOM 646 C C . VAL A 1 87 ? 17.084 -4.969 16.157 1.00 34.22 87 VAL A C 1
ATOM 648 O O . VAL A 1 87 ? 17.482 -4.355 17.139 1.00 34.22 87 VAL A O 1
ATOM 651 N N . MET A 1 88 ? 17.714 -6.079 15.761 1.00 32.56 88 MET A N 1
ATOM 652 C CA . MET A 1 88 ? 18.969 -6.527 16.359 1.00 32.56 88 MET A CA 1
ATOM 653 C C . MET A 1 88 ? 20.078 -6.657 15.316 1.00 32.56 88 MET A C 1
ATOM 655 O O . MET A 1 88 ? 20.012 -7.472 14.396 1.00 32.56 88 MET A O 1
ATOM 659 N N . THR A 1 89 ? 21.107 -5.835 15.540 1.00 29.89 89 THR A N 1
ATOM 660 C CA . THR A 1 89 ? 22.470 -5.916 15.003 1.00 29.89 89 THR A CA 1
ATOM 661 C C . THR A 1 89 ? 22.618 -5.627 13.507 1.00 29.89 89 THR A C 1
ATOM 663 O O . THR A 1 89 ? 22.813 -6.515 12.683 1.00 29.89 89 THR A O 1
ATOM 666 N N . VAL A 1 90 ? 22.635 -4.337 13.152 1.00 35.25 90 VAL A N 1
ATOM 667 C CA . VAL A 1 90 ? 23.202 -3.883 11.873 1.00 35.25 90 VAL A CA 1
ATOM 668 C C . VAL A 1 90 ? 24.729 -3.950 11.980 1.00 35.25 90 VAL A C 1
ATOM 670 O O . VAL A 1 90 ? 25.369 -3.009 12.447 1.00 35.25 90 VAL A O 1
ATOM 673 N N . THR A 1 91 ? 25.338 -5.058 11.557 1.00 36.28 91 THR A N 1
ATOM 674 C CA . THR A 1 91 ? 26.765 -5.053 11.209 1.00 36.28 91 THR A CA 1
ATOM 675 C C . THR A 1 91 ? 26.951 -4.338 9.868 1.00 36.28 91 THR A C 1
ATOM 677 O O . THR A 1 91 ? 26.136 -4.460 8.951 1.00 36.28 91 THR A O 1
ATOM 680 N N . ARG A 1 92 ? 28.051 -3.584 9.737 1.00 38.25 92 ARG A N 1
ATOM 681 C CA . ARG A 1 92 ? 28.432 -2.808 8.535 1.00 38.25 92 ARG A CA 1
ATOM 682 C C . ARG A 1 92 ? 28.465 -3.650 7.246 1.00 38.25 92 ARG A C 1
ATOM 684 O O . ARG A 1 92 ? 28.355 -3.110 6.149 1.00 38.25 92 ARG A O 1
ATOM 691 N N . GLU A 1 93 ? 28.583 -4.966 7.385 1.00 31.61 93 GLU A N 1
ATOM 692 C CA . GLU A 1 93 ? 28.641 -5.942 6.297 1.00 31.61 93 GLU A CA 1
ATOM 693 C C . GLU A 1 93 ? 27.283 -6.193 5.626 1.00 31.61 93 GLU A C 1
ATOM 695 O O . GLU A 1 93 ? 27.240 -6.366 4.411 1.00 31.61 93 GLU A O 1
ATOM 700 N N . ILE A 1 94 ? 26.159 -6.122 6.352 1.00 36.12 94 ILE A N 1
ATOM 701 C CA . ILE A 1 94 ? 24.823 -6.325 5.758 1.00 36.12 94 ILE A CA 1
ATOM 702 C C . ILE A 1 94 ? 24.429 -5.123 4.892 1.00 36.12 94 ILE A C 1
ATOM 704 O O . ILE A 1 94 ? 23.869 -5.291 3.810 1.00 36.12 94 ILE A O 1
ATOM 708 N N . THR A 1 95 ? 24.787 -3.904 5.305 1.00 40.56 95 THR A N 1
ATOM 709 C CA . THR A 1 95 ? 24.579 -2.693 4.496 1.00 40.56 95 THR A CA 1
ATOM 710 C C . THR A 1 95 ? 25.372 -2.757 3.188 1.00 40.56 95 THR A C 1
ATOM 712 O O . THR A 1 95 ? 24.855 -2.388 2.135 1.00 40.56 95 THR A O 1
ATOM 715 N N . ALA A 1 96 ? 26.600 -3.287 3.236 1.00 34.03 96 ALA A N 1
ATOM 716 C CA . ALA A 1 96 ? 27.423 -3.522 2.051 1.00 34.03 96 ALA A CA 1
ATOM 717 C C . ALA A 1 96 ? 26.883 -4.675 1.179 1.00 34.03 96 ALA A C 1
ATOM 719 O O . ALA A 1 96 ? 26.932 -4.591 -0.047 1.00 34.03 96 ALA A O 1
ATOM 720 N N . ALA A 1 97 ? 26.303 -5.718 1.782 1.00 33.09 97 ALA A N 1
ATOM 721 C CA . ALA A 1 97 ? 25.657 -6.823 1.070 1.00 33.09 97 ALA A CA 1
ATOM 722 C C . ALA A 1 97 ? 24.368 -6.386 0.344 1.00 33.09 97 ALA A C 1
ATOM 724 O O . ALA A 1 97 ? 24.110 -6.816 -0.777 1.00 33.09 97 ALA A O 1
ATOM 725 N N . ILE A 1 98 ? 23.575 -5.489 0.941 1.00 41.69 98 ILE A N 1
ATOM 726 C CA . ILE A 1 98 ? 22.403 -4.874 0.292 1.00 41.69 98 ILE A CA 1
ATOM 727 C C . ILE A 1 98 ? 22.847 -3.951 -0.850 1.00 41.69 98 ILE A C 1
ATOM 729 O O . ILE A 1 98 ? 22.250 -3.980 -1.922 1.00 41.69 98 ILE A O 1
ATOM 733 N N . ALA A 1 99 ? 23.927 -3.188 -0.653 1.00 43.53 99 ALA A N 1
ATOM 734 C CA . ALA A 1 99 ? 24.499 -2.319 -1.681 1.00 43.53 99 ALA A CA 1
ATOM 735 C C . ALA A 1 99 ? 25.159 -3.080 -2.851 1.00 43.53 99 ALA A C 1
ATOM 737 O O . ALA A 1 99 ? 25.393 -2.483 -3.897 1.00 43.53 99 ALA A O 1
ATOM 738 N N . SER A 1 100 ? 25.463 -4.373 -2.685 1.00 37.25 100 SER A N 1
ATOM 739 C CA . SER A 1 100 ? 26.150 -5.210 -3.684 1.00 37.25 100 SER A CA 1
ATOM 740 C C . SER A 1 100 ? 25.251 -6.242 -4.367 1.00 37.25 100 SER A C 1
ATOM 742 O O . SER A 1 100 ? 25.700 -6.926 -5.289 1.00 37.25 100 SER A O 1
ATOM 744 N N . ARG A 1 101 ? 23.973 -6.351 -3.981 1.00 45.28 101 ARG A N 1
ATOM 745 C CA . ARG A 1 101 ? 23.017 -7.142 -4.761 1.00 45.28 101 ARG A CA 1
ATOM 746 C C . ARG A 1 101 ? 22.715 -6.403 -6.066 1.00 45.28 101 ARG A C 1
ATOM 748 O O . ARG A 1 101 ? 22.412 -5.210 -6.020 1.00 45.28 101 ARG A O 1
ATOM 755 N N . PRO A 1 102 ? 22.744 -7.086 -7.226 1.00 45.75 102 PRO A N 1
ATOM 756 C CA . PRO A 1 102 ? 22.201 -6.524 -8.455 1.00 45.75 102 PRO A CA 1
ATOM 757 C C . PRO A 1 102 ? 20.805 -5.971 -8.160 1.00 45.75 102 PRO A C 1
ATOM 759 O O . PRO A 1 102 ? 20.031 -6.650 -7.485 1.00 45.75 102 PRO A O 1
ATOM 762 N N . ALA A 1 103 ? 20.473 -4.775 -8.660 1.00 51.28 103 ALA A N 1
ATOM 763 C CA . ALA A 1 103 ? 19.191 -4.104 -8.396 1.00 51.28 103 ALA A CA 1
ATOM 764 C C . ALA A 1 103 ? 17.964 -5.023 -8.581 1.00 51.28 103 ALA A C 1
ATOM 766 O O . ALA A 1 103 ? 16.952 -4.865 -7.905 1.00 51.28 103 ALA A O 1
ATOM 767 N N . MET A 1 104 ? 18.101 -6.034 -9.442 1.00 46.97 104 MET A N 1
ATOM 768 C CA . MET A 1 104 ? 17.127 -7.094 -9.711 1.00 46.97 104 MET A CA 1
ATOM 769 C C . MET A 1 104 ? 16.704 -7.924 -8.484 1.00 46.97 104 MET A C 1
ATOM 771 O O . MET A 1 104 ? 15.604 -8.455 -8.486 1.00 46.97 104 MET A O 1
ATOM 775 N N . ASN A 1 105 ? 17.537 -8.011 -7.439 1.00 54.97 105 ASN A N 1
ATOM 776 C CA . ASN A 1 105 ? 17.257 -8.754 -6.200 1.00 54.97 105 ASN A CA 1
ATOM 777 C C . ASN A 1 105 ? 17.300 -7.854 -4.948 1.00 54.97 105 ASN A C 1
ATOM 779 O O . ASN A 1 105 ? 17.378 -8.355 -3.820 1.00 54.97 105 ASN A O 1
ATOM 783 N N . ALA A 1 106 ? 17.351 -6.530 -5.130 1.00 59.28 106 ALA A N 1
ATOM 784 C CA . ALA A 1 106 ? 17.346 -5.592 -4.017 1.00 59.28 106 ALA A CA 1
ATOM 785 C C . ALA A 1 106 ? 15.924 -5.499 -3.433 1.00 59.28 106 ALA A C 1
ATOM 787 O O . ALA A 1 106 ? 14.971 -5.380 -4.210 1.00 59.28 106 ALA A O 1
ATOM 788 N N . PRO A 1 107 ? 15.766 -5.550 -2.098 1.00 66.88 107 PRO A N 1
ATOM 789 C CA . PRO A 1 107 ? 14.458 -5.407 -1.464 1.00 66.88 107 PRO A CA 1
ATOM 790 C C . PRO A 1 107 ? 13.855 -4.034 -1.775 1.00 66.88 107 PRO A C 1
ATOM 792 O O . PRO A 1 107 ? 14.585 -3.084 -2.083 1.00 66.88 107 PRO A O 1
ATOM 795 N N . VAL A 1 108 ? 12.533 -3.918 -1.662 1.00 77.06 108 VAL A N 1
ATOM 796 C CA . VAL A 1 108 ? 11.826 -2.647 -1.820 1.00 77.06 108 VAL A CA 1
ATOM 797 C C . VAL A 1 108 ? 12.467 -1.548 -0.961 1.00 77.06 108 VAL A C 1
ATOM 799 O O . VAL A 1 108 ? 12.830 -1.752 0.203 1.00 77.06 108 VAL A O 1
ATOM 802 N N . SER A 1 109 ? 12.625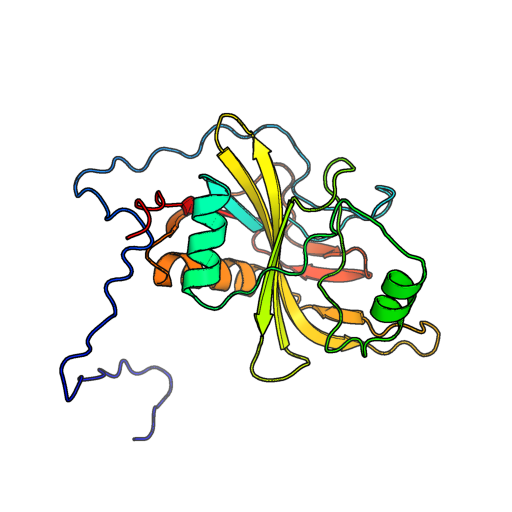 -0.354 -1.535 1.00 80.62 109 SER A N 1
ATOM 803 C CA . SER A 1 109 ? 13.200 0.784 -0.816 1.00 80.62 109 SER A CA 1
ATOM 804 C C . SER A 1 109 ? 12.325 1.183 0.376 1.00 80.62 109 SER A C 1
ATOM 806 O O . SER A 1 109 ? 11.097 1.093 0.327 1.00 80.62 109 SER A O 1
ATOM 808 N N . THR A 1 110 ? 12.947 1.638 1.465 1.00 88.81 110 THR A N 1
ATOM 809 C CA . THR A 1 110 ? 12.201 2.178 2.611 1.00 88.81 110 THR A CA 1
ATOM 810 C C . THR A 1 110 ? 11.679 3.567 2.286 1.00 88.81 110 THR A C 1
ATOM 812 O O . THR A 1 110 ? 12.451 4.435 1.876 1.00 88.81 110 THR A O 1
ATOM 815 N N . GLN A 1 111 ? 10.386 3.759 2.507 1.00 92.81 111 GLN A N 1
ATOM 816 C CA . GLN A 1 111 ? 9.731 5.059 2.496 1.00 92.81 111 GLN A CA 1
ATOM 817 C C . GLN A 1 111 ? 9.176 5.341 3.887 1.00 92.81 111 GLN A C 1
ATOM 819 O O . GLN A 1 111 ? 9.075 4.444 4.727 1.00 92.81 111 GLN A O 1
ATOM 824 N N . TYR A 1 112 ? 8.872 6.602 4.134 1.00 94.62 112 TYR A N 1
ATOM 825 C CA . TYR A 1 112 ? 8.474 7.089 5.439 1.00 94.62 112 TYR A CA 1
ATOM 826 C C . TYR A 1 112 ? 7.074 7.682 5.360 1.00 94.62 112 TYR A C 1
ATOM 828 O O . TYR A 1 112 ? 6.638 8.103 4.298 1.00 94.62 112 TYR A O 1
ATOM 836 N N . PHE A 1 113 ? 6.363 7.679 6.472 1.00 96.19 113 PHE A N 1
ATOM 837 C CA . PHE A 1 113 ? 5.103 8.381 6.642 1.00 96.19 113 PHE A CA 1
ATOM 838 C C . PHE A 1 113 ? 5.117 8.953 8.052 1.00 96.19 113 PHE A C 1
ATOM 840 O O . PHE A 1 113 ? 5.348 8.209 9.007 1.00 96.19 113 PHE A O 1
ATOM 847 N N . GLU A 1 114 ? 4.989 10.275 8.163 1.00 93.00 114 GLU A N 1
ATOM 848 C CA . GLU A 1 114 ? 5.122 11.005 9.430 1.00 93.00 114 GLU A CA 1
ATOM 849 C C . GLU A 1 114 ? 6.433 10.651 10.162 1.00 93.00 114 GLU A C 1
ATOM 851 O O . GLU A 1 114 ? 6.468 10.366 11.359 1.00 93.00 114 GLU A O 1
ATOM 856 N N . GLY A 1 115 ? 7.539 10.592 9.409 1.00 92.50 115 GLY A N 1
ATOM 857 C CA . GLY A 1 115 ? 8.856 10.213 9.933 1.00 92.50 115 GLY A CA 1
ATOM 858 C C . GLY A 1 115 ? 9.032 8.731 10.307 1.00 92.50 115 GLY A C 1
ATOM 859 O O . GLY A 1 115 ? 10.126 8.339 10.728 1.00 92.50 115 GLY A O 1
ATOM 860 N N . ARG A 1 116 ? 8.017 7.876 10.123 1.00 94.62 116 ARG A N 1
ATOM 861 C CA . ARG A 1 116 ? 8.050 6.442 10.461 1.00 94.62 116 ARG A CA 1
ATOM 862 C C . ARG A 1 116 ? 8.254 5.566 9.216 1.00 94.62 116 ARG A C 1
ATOM 864 O O . ARG A 1 116 ? 7.567 5.776 8.217 1.00 94.62 116 ARG A O 1
ATOM 871 N N . PRO A 1 117 ? 9.188 4.592 9.223 1.00 93.75 117 PRO A N 1
ATOM 872 C CA . PRO A 1 117 ? 9.333 3.660 8.103 1.00 93.75 117 PRO A CA 1
ATOM 873 C C . PRO A 1 117 ? 8.088 2.773 7.971 1.00 93.75 117 PRO A C 1
ATOM 875 O O . PRO A 1 117 ? 7.338 2.637 8.937 1.00 93.75 117 PRO A O 1
ATOM 878 N N . GLN A 1 118 ? 7.891 2.148 6.805 1.00 94.50 118 GLN A N 1
ATOM 879 C CA . GLN A 1 118 ? 6.788 1.195 6.632 1.00 94.50 118 GLN A CA 1
ATOM 880 C C . GLN A 1 118 ? 6.820 0.069 7.677 1.00 94.50 118 GLN A C 1
ATOM 882 O O . GLN A 1 118 ? 7.896 -0.446 7.999 1.00 94.50 118 GLN A O 1
ATOM 887 N N . ASP A 1 119 ? 5.647 -0.322 8.181 1.00 95.12 119 ASP A N 1
ATOM 888 C CA . ASP A 1 119 ? 5.497 -1.415 9.151 1.00 95.12 119 ASP A CA 1
ATOM 889 C C . ASP A 1 119 ? 5.559 -2.775 8.458 1.00 95.12 119 ASP A C 1
ATOM 891 O O . ASP A 1 119 ? 6.211 -3.705 8.939 1.00 95.12 119 ASP A O 1
ATOM 895 N N . LEU A 1 120 ? 4.909 -2.871 7.295 1.00 95.25 120 LEU A N 1
ATOM 896 C CA . LEU A 1 120 ? 4.882 -4.065 6.461 1.00 95.25 120 LEU A CA 1
ATOM 897 C C . LEU A 1 120 ? 5.268 -3.708 5.030 1.00 95.25 120 LEU A C 1
ATOM 899 O O . LEU A 1 120 ? 5.039 -2.599 4.540 1.00 95.25 120 LEU A O 1
ATOM 903 N N . ALA A 1 121 ? 5.840 -4.683 4.340 1.00 94.75 121 ALA A N 1
ATOM 904 C CA . ALA A 1 121 ? 6.046 -4.613 2.910 1.00 94.75 121 ALA A CA 1
ATOM 905 C C . ALA A 1 121 ? 5.967 -6.013 2.317 1.00 94.75 121 ALA A C 1
ATOM 907 O O . ALA A 1 121 ? 6.500 -6.961 2.897 1.00 94.75 121 ALA A O 1
ATOM 908 N N . TYR A 1 122 ? 5.339 -6.121 1.153 1.00 94.81 122 TYR A N 1
ATOM 909 C CA . TYR A 1 122 ? 5.190 -7.380 0.439 1.00 94.81 122 TYR A CA 1
ATOM 910 C C . TYR A 1 122 ? 5.603 -7.212 -1.016 1.00 94.81 122 TYR A C 1
ATOM 912 O O . TYR A 1 122 ? 5.384 -6.159 -1.614 1.00 94.81 122 TYR A O 1
ATOM 920 N N . GLU A 1 123 ? 6.193 -8.264 -1.571 1.00 93.50 123 GLU A N 1
ATOM 921 C CA . GLU A 1 123 ? 6.613 -8.363 -2.962 1.00 93.50 123 GLU A CA 1
ATOM 922 C C . GLU A 1 123 ? 6.015 -9.626 -3.590 1.00 93.50 123 GLU A C 1
ATOM 924 O O . GLU A 1 123 ? 6.073 -10.708 -3.003 1.00 93.50 123 GLU A O 1
ATOM 929 N N . LEU A 1 124 ? 5.488 -9.503 -4.804 1.00 91.38 124 LEU A N 1
ATOM 930 C CA . LEU A 1 124 ? 5.100 -10.630 -5.644 1.00 91.38 124 LEU A CA 1
ATOM 931 C C . LEU A 1 124 ? 5.959 -10.608 -6.926 1.00 91.38 124 LEU A C 1
ATOM 933 O O . LEU A 1 124 ? 5.883 -9.656 -7.715 1.00 91.38 124 LEU A O 1
ATOM 937 N N . PRO A 1 125 ? 6.820 -11.623 -7.144 1.00 87.69 125 PRO A N 1
ATOM 938 C CA . PRO A 1 125 ? 7.648 -11.704 -8.343 1.00 87.69 125 PRO A CA 1
ATOM 939 C C . PRO A 1 125 ? 6.806 -11.770 -9.621 1.00 87.69 125 PRO A C 1
ATOM 941 O O . PRO A 1 125 ? 5.834 -12.519 -9.705 1.00 87.69 125 PRO A O 1
ATOM 944 N N . GLY A 1 126 ? 7.199 -11.005 -10.637 1.00 84.81 126 GLY A N 1
ATOM 945 C CA . GLY A 1 126 ? 6.603 -11.074 -11.966 1.00 84.81 126 GLY A CA 1
ATOM 946 C C . GLY A 1 126 ? 7.215 -12.173 -12.847 1.00 84.81 126 GLY A C 1
ATOM 947 O O . GLY A 1 126 ? 8.061 -12.953 -12.408 1.00 84.81 126 GLY A O 1
ATOM 948 N N . PRO A 1 127 ? 6.852 -12.215 -14.144 1.00 79.81 127 PRO A N 1
ATOM 949 C CA . PRO A 1 127 ? 7.339 -13.231 -15.085 1.00 79.81 127 PRO A CA 1
ATOM 950 C C . PRO A 1 127 ? 8.844 -13.127 -15.386 1.00 79.81 127 PRO A C 1
ATOM 952 O O . PRO A 1 127 ? 9.410 -14.001 -16.037 1.00 79.81 127 PRO A O 1
ATOM 955 N N . ASN A 1 128 ? 9.499 -12.044 -14.970 1.00 79.19 128 ASN A N 1
ATOM 956 C CA . ASN A 1 128 ? 10.944 -11.885 -15.032 1.00 79.19 128 ASN A CA 1
ATOM 957 C C . ASN A 1 128 ? 11.417 -10.899 -13.955 1.00 79.19 128 ASN A C 1
ATOM 959 O O . ASN A 1 128 ? 10.629 -10.145 -13.399 1.00 79.19 128 ASN A O 1
ATOM 963 N N . VAL A 1 129 ? 12.729 -10.852 -13.741 1.00 73.69 129 VAL A N 1
ATOM 964 C CA . VAL A 1 129 ? 13.421 -10.033 -12.727 1.00 73.69 129 VAL A CA 1
ATOM 965 C C . VAL A 1 129 ? 13.239 -8.511 -12.841 1.00 73.69 129 VAL A C 1
ATOM 967 O O . VAL A 1 129 ? 13.652 -7.781 -11.946 1.00 73.69 129 VAL A O 1
ATOM 970 N N . ARG A 1 130 ? 12.675 -8.007 -13.945 1.00 78.31 130 ARG A N 1
ATOM 971 C CA . ARG A 1 130 ? 12.377 -6.575 -14.130 1.00 78.31 130 ARG A CA 1
ATOM 972 C C . ARG A 1 130 ? 10.946 -6.216 -13.752 1.00 78.31 130 ARG A C 1
ATOM 974 O O . ARG A 1 130 ? 10.616 -5.034 -13.746 1.00 78.31 130 ARG A O 1
ATOM 981 N N . ILE A 1 131 ? 10.097 -7.221 -13.546 1.00 83.94 131 ILE A N 1
ATOM 982 C CA . ILE A 1 131 ? 8.700 -7.035 -13.188 1.00 83.94 131 ILE A CA 1
ATOM 983 C C . ILE A 1 131 ? 8.511 -7.537 -11.773 1.00 83.94 131 ILE A C 1
ATOM 985 O O . ILE A 1 131 ? 8.770 -8.703 -11.474 1.00 83.94 131 ILE A O 1
ATOM 989 N N . ARG A 1 132 ? 8.032 -6.652 -10.912 1.00 89.81 132 ARG A N 1
ATOM 990 C CA . ARG A 1 132 ? 7.746 -6.976 -9.526 1.00 89.81 132 ARG A CA 1
ATOM 991 C C . ARG A 1 132 ? 6.591 -6.127 -9.038 1.00 89.81 132 ARG A C 1
ATOM 993 O O . ARG A 1 132 ? 6.574 -4.918 -9.224 1.00 89.81 132 ARG A O 1
ATOM 1000 N N . HIS A 1 133 ? 5.650 -6.793 -8.408 1.00 94.12 133 HIS A N 1
ATOM 1001 C CA . HIS A 1 133 ? 4.527 -6.197 -7.712 1.00 94.12 133 HIS A CA 1
ATOM 1002 C C . HIS A 1 133 ? 4.958 -5.934 -6.276 1.00 94.12 133 HIS A C 1
ATOM 1004 O O . HIS A 1 133 ? 5.616 -6.794 -5.680 1.00 94.12 133 HIS A O 1
ATOM 1010 N N . HIS A 1 134 ? 4.670 -4.760 -5.725 1.00 95.12 134 HIS A N 1
ATOM 1011 C CA . HIS A 1 134 ? 5.038 -4.471 -4.347 1.00 95.12 134 HIS A CA 1
ATOM 1012 C C . HIS A 1 134 ? 4.078 -3.497 -3.672 1.00 95.12 134 HIS A C 1
ATOM 1014 O O . HIS A 1 134 ? 3.549 -2.573 -4.282 1.00 95.12 134 HIS A O 1
ATOM 1020 N N . ILE A 1 135 ? 3.905 -3.670 -2.367 1.00 97.62 135 ILE A N 1
ATOM 1021 C CA . ILE A 1 135 ? 3.142 -2.753 -1.525 1.00 97.62 135 ILE A CA 1
ATOM 1022 C C . ILE A 1 135 ? 3.918 -2.463 -0.247 1.00 97.62 135 ILE A C 1
ATOM 1024 O O . ILE A 1 135 ? 4.526 -3.357 0.345 1.00 97.62 135 ILE A O 1
ATOM 1028 N N . ARG A 1 136 ? 3.913 -1.198 0.172 1.00 97.06 136 ARG A N 1
ATOM 1029 C CA . ARG A 1 136 ? 4.372 -0.756 1.497 1.00 97.06 136 ARG A CA 1
ATOM 1030 C C . ARG A 1 136 ? 3.158 -0.346 2.313 1.00 97.06 136 ARG A C 1
ATOM 1032 O O . ARG A 1 136 ? 2.265 0.282 1.753 1.00 97.06 136 ARG A O 1
ATOM 1039 N N . ILE A 1 137 ? 3.124 -0.698 3.594 1.00 98.00 137 ILE A N 1
ATOM 1040 C CA . ILE A 1 137 ? 1.944 -0.524 4.445 1.00 98.00 137 ILE A CA 1
ATOM 1041 C C . ILE A 1 137 ? 2.359 0.092 5.783 1.00 98.00 137 ILE A C 1
ATOM 1043 O O . ILE A 1 137 ? 3.354 -0.325 6.384 1.00 98.00 137 ILE A O 1
ATOM 1047 N N . TRP A 1 138 ? 1.572 1.060 6.247 1.00 97.75 138 TRP A N 1
ATOM 1048 C CA . TRP A 1 138 ? 1.725 1.729 7.534 1.00 97.75 138 TRP A CA 1
ATOM 1049 C C . TRP A 1 138 ? 0.446 1.605 8.356 1.00 97.75 138 TRP A C 1
ATOM 1051 O O . TRP A 1 138 ? -0.654 1.774 7.826 1.00 97.75 138 TRP A O 1
ATOM 1061 N N . LEU A 1 139 ? 0.592 1.353 9.654 1.00 96.50 139 LEU A N 1
ATOM 1062 C CA . LEU A 1 139 ? -0.495 1.456 10.618 1.00 96.50 139 LEU A CA 1
ATOM 1063 C C . LEU A 1 139 ? -0.866 2.931 10.789 1.00 96.50 139 LEU A C 1
ATOM 1065 O O . LEU A 1 139 ? -0.013 3.742 11.160 1.00 96.50 139 LEU A O 1
ATOM 1069 N N . LEU A 1 140 ? -2.130 3.252 10.523 1.00 95.69 140 LEU A N 1
ATOM 1070 C CA . LEU A 1 140 ? -2.695 4.595 10.633 1.00 95.69 140 LEU A CA 1
ATOM 1071 C C . LEU A 1 140 ? -3.438 4.784 11.961 1.00 95.69 140 LEU A C 1
ATOM 1073 O O . LEU A 1 140 ? -3.252 5.795 12.630 1.00 95.69 140 LEU A O 1
ATOM 1077 N N . ASP A 1 141 ? -4.258 3.806 12.354 1.00 93.69 141 ASP A N 1
ATOM 1078 C CA . ASP A 1 141 ? -5.001 3.823 13.617 1.00 93.69 141 ASP A CA 1
ATOM 1079 C C . ASP A 1 141 ? -4.933 2.445 14.282 1.00 93.69 141 ASP A C 1
ATOM 1081 O O . ASP A 1 141 ? -5.352 1.437 13.712 1.00 93.69 141 ASP A O 1
ATOM 1085 N N . THR A 1 142 ? -4.395 2.397 15.502 1.00 89.94 142 THR A N 1
ATOM 1086 C CA . THR A 1 142 ? -4.211 1.142 16.246 1.00 89.94 142 THR A CA 1
ATOM 1087 C C . THR A 1 142 ? -5.522 0.598 16.810 1.00 89.94 142 THR A C 1
ATOM 1089 O O . THR A 1 142 ? -5.707 -0.616 16.849 1.00 89.94 142 THR A O 1
ATOM 1092 N N . LEU A 1 143 ? -6.431 1.474 17.251 1.00 88.12 143 LEU A N 1
ATOM 1093 C CA . LEU A 1 143 ? -7.698 1.075 17.867 1.00 88.12 143 LEU A CA 1
ATOM 1094 C C . LEU A 1 143 ? -8.676 0.571 16.808 1.00 88.12 143 LEU A C 1
ATOM 1096 O O . LEU A 1 143 ? -9.289 -0.478 16.988 1.00 88.12 143 LEU A O 1
ATOM 1100 N N . ALA A 1 144 ? -8.779 1.297 15.695 1.00 88.62 144 ALA A N 1
ATOM 1101 C CA . ALA A 1 144 ? -9.626 0.924 14.566 1.00 88.62 144 ALA A CA 1
ATOM 1102 C C . ALA A 1 144 ? -8.962 -0.097 13.622 1.00 88.62 144 ALA A C 1
ATOM 1104 O O . ALA A 1 144 ? -9.605 -0.571 12.688 1.00 88.62 144 ALA A O 1
ATOM 1105 N N . GLN A 1 145 ? -7.690 -0.439 13.861 1.00 93.31 145 GLN A N 1
ATOM 1106 C CA . GLN A 1 145 ? -6.894 -1.356 13.038 1.00 93.31 145 GLN A CA 1
ATOM 1107 C C . GLN A 1 145 ? -6.878 -0.961 11.556 1.00 93.31 145 GLN A C 1
ATOM 1109 O O . GLN A 1 145 ? -7.062 -1.793 10.666 1.00 93.31 145 GLN A O 1
ATOM 1114 N N . VAL A 1 146 ? -6.679 0.330 11.302 1.00 95.56 146 VAL A N 1
ATOM 1115 C CA . VAL A 1 146 ? -6.663 0.896 9.954 1.00 95.56 146 VAL A CA 1
ATOM 1116 C C . VAL A 1 146 ? -5.232 1.054 9.483 1.00 95.56 146 VAL A C 1
ATOM 1118 O O . VAL A 1 146 ? -4.387 1.596 10.197 1.00 95.56 146 VAL A O 1
ATOM 1121 N N . TRP A 1 147 ? -4.987 0.646 8.245 1.00 97.62 147 TRP A N 1
ATOM 1122 C CA . TRP A 1 147 ? -3.695 0.731 7.586 1.00 97.62 147 TRP A CA 1
ATOM 1123 C C . TRP A 1 147 ? -3.826 1.441 6.245 1.00 97.62 147 TRP A C 1
ATOM 1125 O O . TRP A 1 147 ? -4.824 1.282 5.541 1.00 97.62 147 TRP A O 1
ATOM 1135 N N . VAL A 1 148 ? -2.786 2.180 5.873 1.00 98.00 148 VAL A N 1
ATOM 1136 C CA . VAL A 1 148 ? -2.635 2.797 4.551 1.00 98.00 148 VAL A CA 1
ATOM 1137 C C . VAL A 1 148 ? -1.515 2.110 3.790 1.00 98.00 148 VAL A C 1
ATOM 1139 O O . VAL A 1 148 ? -0.469 1.784 4.353 1.00 98.00 148 VAL A O 1
ATOM 1142 N N . GLY A 1 149 ? -1.738 1.882 2.503 1.00 97.94 149 GLY A N 1
ATOM 1143 C CA . GLY A 1 149 ? -0.835 1.173 1.617 1.00 97.94 149 GLY A CA 1
ATOM 1144 C C . GLY A 1 149 ? -0.519 1.970 0.358 1.00 97.94 149 GLY A C 1
ATOM 1145 O O . GLY A 1 149 ? -1.403 2.584 -0.237 1.00 97.94 149 GLY A O 1
ATOM 1146 N N . ALA A 1 150 ? 0.746 1.921 -0.052 1.00 97.88 150 ALA A N 1
ATOM 1147 C CA . ALA A 1 150 ? 1.224 2.385 -1.350 1.00 97.88 150 ALA A CA 1
ATOM 1148 C C . ALA A 1 150 ? 1.628 1.171 -2.196 1.00 97.88 150 ALA A C 1
ATOM 1150 O O . ALA A 1 150 ? 2.686 0.572 -1.959 1.00 97.88 150 ALA A O 1
ATOM 1151 N N . ALA A 1 151 ? 0.754 0.785 -3.126 1.00 97.88 151 ALA A N 1
ATOM 1152 C CA . ALA A 1 151 ? 0.935 -0.328 -4.048 1.00 97.88 151 ALA A CA 1
ATOM 1153 C C . ALA A 1 151 ? 1.451 0.170 -5.404 1.00 97.88 151 ALA A C 1
ATOM 1155 O O . ALA A 1 151 ? 0.789 0.971 -6.070 1.00 97.88 151 ALA A O 1
ATOM 1156 N N . ASN A 1 152 ? 2.612 -0.336 -5.821 1.00 95.81 152 ASN A N 1
ATOM 1157 C CA . ASN A 1 152 ? 3.285 0.031 -7.063 1.00 95.81 152 ASN A CA 1
ATOM 1158 C C . ASN A 1 152 ? 3.816 -1.212 -7.798 1.00 95.81 152 ASN A C 1
ATOM 1160 O O . ASN A 1 152 ? 4.069 -2.265 -7.209 1.00 95.81 152 ASN A O 1
ATOM 1164 N N . LYS A 1 153 ? 4.015 -1.071 -9.111 1.00 94.81 153 LYS A N 1
ATOM 1165 C CA . LYS A 1 153 ? 4.560 -2.124 -9.967 1.00 94.81 153 LYS A CA 1
ATOM 1166 C C . LYS A 1 153 ? 5.847 -1.673 -10.630 1.00 94.81 153 LYS A C 1
ATOM 1168 O O . LYS A 1 153 ? 5.850 -0.705 -11.389 1.00 94.81 153 LYS A O 1
ATOM 1173 N N . ASP A 1 154 ? 6.907 -2.439 -10.437 1.00 90.19 154 ASP A N 1
ATOM 1174 C CA . ASP A 1 154 ? 8.129 -2.332 -11.219 1.00 90.19 154 ASP A CA 1
ATOM 1175 C C . ASP A 1 154 ? 7.899 -2.962 -12.607 1.00 90.19 154 ASP A C 1
ATOM 1177 O O . ASP A 1 154 ? 7.367 -4.068 -12.733 1.00 90.19 154 ASP A O 1
ATOM 1181 N N . VAL A 1 155 ? 8.292 -2.259 -13.670 1.00 88.25 155 VAL A N 1
ATOM 1182 C CA . VAL A 1 155 ? 8.158 -2.657 -15.088 1.00 88.25 155 VAL A CA 1
ATOM 1183 C C . VAL A 1 155 ? 9.468 -2.494 -15.869 1.00 88.25 155 VAL A C 1
ATOM 1185 O O . VAL A 1 155 ? 9.486 -2.396 -17.104 1.00 88.25 155 VAL A O 1
ATOM 1188 N N . GLY A 1 156 ? 10.597 -2.389 -15.175 1.00 80.75 156 GLY A N 1
ATOM 1189 C CA . GLY A 1 156 ? 11.899 -2.181 -15.793 1.00 80.75 156 GLY A CA 1
ATOM 1190 C C . GLY A 1 156 ? 12.980 -1.795 -14.799 1.00 80.75 156 GLY A C 1
ATOM 1191 O O . GLY A 1 156 ? 12.732 -1.628 -13.614 1.00 80.75 156 GLY A O 1
ATOM 1192 N N . VAL A 1 157 ? 14.184 -1.583 -15.324 1.00 74.25 157 VAL A N 1
ATOM 1193 C CA . VAL A 1 157 ? 15.312 -1.023 -14.577 1.00 74.25 157 VAL A CA 1
ATOM 1194 C C . VAL A 1 157 ? 15.844 0.184 -15.341 1.00 74.25 157 VAL A C 1
ATOM 1196 O O . VAL A 1 157 ? 15.993 0.138 -16.562 1.00 74.25 157 VAL A O 1
ATOM 1199 N N . ILE A 1 158 ? 16.110 1.260 -14.616 1.00 67.00 158 ILE A N 1
ATOM 1200 C CA . ILE A 1 158 ? 16.708 2.504 -15.081 1.00 67.00 158 ILE A CA 1
ATOM 1201 C C . ILE A 1 158 ? 18.174 2.490 -14.657 1.00 67.00 158 ILE A C 1
ATOM 1203 O O . ILE A 1 158 ? 18.495 2.467 -13.468 1.00 67.00 158 ILE A O 1
ATOM 1207 N N . PHE A 1 159 ? 19.064 2.536 -15.643 1.00 65.56 159 PHE A N 1
ATOM 1208 C CA . PHE A 1 159 ? 20.493 2.730 -15.432 1.00 65.56 159 PHE A CA 1
ATOM 1209 C C . PHE A 1 159 ? 20.826 4.193 -15.689 1.00 65.56 159 PHE A C 1
ATOM 1211 O O . PHE A 1 159 ? 20.601 4.696 -16.790 1.00 65.56 159 PHE A O 1
ATOM 1218 N N . LYS A 1 160 ? 21.368 4.878 -14.686 1.00 60.88 160 LYS A N 1
ATOM 1219 C CA . LYS A 1 160 ? 21.901 6.228 -14.850 1.00 60.88 160 LYS A CA 1
ATOM 1220 C C . LYS A 1 160 ? 23.427 6.148 -14.795 1.00 60.88 160 LYS A C 1
ATOM 1222 O O . LYS A 1 160 ? 23.943 5.638 -13.806 1.00 60.88 160 LYS A O 1
ATOM 1227 N N . PRO A 1 161 ? 24.160 6.655 -15.802 1.00 57.50 161 PRO A N 1
ATOM 1228 C CA . PRO A 1 161 ? 25.623 6.562 -15.853 1.00 57.50 161 PRO A CA 1
ATOM 1229 C C . PRO A 1 161 ? 26.357 7.123 -14.623 1.00 57.50 161 PRO A C 1
ATOM 1231 O O . PRO A 1 161 ? 27.493 6.743 -14.366 1.00 57.50 161 PRO A O 1
ATOM 1234 N N . TRP A 1 162 ? 25.722 8.034 -13.881 1.00 62.88 162 TRP A N 1
ATOM 1235 C CA . TRP A 1 162 ? 26.285 8.728 -12.719 1.00 62.88 162 TRP A CA 1
ATOM 1236 C C . TRP A 1 162 ? 25.766 8.216 -11.362 1.00 62.88 162 TRP A C 1
ATOM 1238 O O . TRP A 1 162 ? 26.259 8.665 -10.330 1.00 62.88 162 TRP A O 1
ATOM 1248 N N . GLU A 1 163 ? 24.786 7.302 -11.328 1.00 57.22 163 GLU A N 1
ATOM 1249 C CA . GLU A 1 163 ? 24.301 6.681 -10.086 1.00 57.22 163 GLU A CA 1
ATOM 1250 C C . GLU A 1 163 ? 24.753 5.210 -10.050 1.00 57.22 163 GLU A C 1
ATOM 1252 O O . GLU A 1 163 ? 24.420 4.443 -10.953 1.00 57.22 163 GLU A O 1
ATOM 1257 N N . PRO A 1 164 ? 25.492 4.774 -9.012 1.00 48.34 164 PRO A N 1
ATOM 1258 C CA . PRO A 1 164 ? 25.992 3.399 -8.926 1.00 48.34 164 PRO A CA 1
ATOM 1259 C C . PRO A 1 164 ? 24.881 2.361 -8.701 1.00 48.34 164 PRO A C 1
ATOM 1261 O O . PRO A 1 164 ? 25.128 1.162 -8.809 1.00 48.34 164 PRO A O 1
ATOM 1264 N N . GLN A 1 165 ? 23.662 2.802 -8.379 1.00 57.59 165 GLN A N 1
ATOM 1265 C CA . GLN A 1 165 ? 22.507 1.944 -8.141 1.00 57.59 165 GLN A CA 1
ATOM 1266 C C . GLN A 1 165 ? 21.500 2.117 -9.273 1.00 57.59 165 GLN A C 1
ATOM 1268 O O . GLN A 1 165 ? 21.088 3.231 -9.589 1.00 57.59 165 GLN A O 1
ATOM 1273 N N . ALA A 1 166 ? 21.099 1.004 -9.882 1.00 61.16 166 ALA A N 1
ATOM 1274 C CA . ALA A 1 166 ? 20.025 1.015 -10.858 1.00 61.16 166 ALA A CA 1
ATOM 1275 C C . ALA A 1 166 ? 18.675 1.126 -10.133 1.00 61.16 166 ALA A C 1
ATOM 1277 O O . ALA A 1 166 ? 18.420 0.396 -9.173 1.00 61.16 166 ALA A O 1
ATOM 1278 N N . THR A 1 167 ? 17.817 2.031 -10.593 1.00 69.19 167 THR A N 1
ATOM 1279 C CA . THR A 1 167 ? 16.503 2.292 -9.989 1.00 69.19 167 THR A CA 1
ATOM 1280 C C . THR A 1 167 ? 15.443 1.553 -10.785 1.00 69.19 167 THR A C 1
ATOM 1282 O O . THR A 1 167 ? 15.474 1.583 -12.011 1.00 69.19 167 THR A O 1
ATOM 1285 N N . HIS A 1 168 ? 14.499 0.877 -10.137 1.00 78.69 168 HIS A N 1
ATOM 1286 C CA . HIS A 1 168 ? 13.405 0.238 -10.872 1.00 78.69 168 HIS A CA 1
ATOM 1287 C C . HIS A 1 168 ? 12.528 1.283 -11.561 1.00 78.69 168 HIS A C 1
ATOM 1289 O O . HIS A 1 168 ? 12.292 2.363 -11.021 1.00 78.69 168 HIS A O 1
ATOM 1295 N N . ARG A 1 169 ? 12.075 0.971 -12.777 1.00 86.31 169 ARG A N 1
ATOM 1296 C CA . ARG A 1 169 ? 11.097 1.789 -13.491 1.00 86.31 169 ARG A CA 1
ATOM 1297 C C . ARG A 1 169 ? 9.710 1.406 -13.002 1.00 86.31 169 ARG A C 1
ATOM 1299 O O . ARG A 1 169 ? 9.326 0.258 -13.192 1.00 86.31 169 ARG A O 1
ATOM 1306 N N . ILE A 1 170 ? 8.974 2.355 -12.451 1.00 90.19 170 ILE A N 1
ATOM 1307 C CA . ILE A 1 170 ? 7.627 2.152 -11.919 1.00 90.19 170 ILE A CA 1
ATOM 1308 C C . ILE A 1 170 ? 6.601 2.362 -13.041 1.00 90.19 170 ILE A C 1
ATOM 1310 O O . ILE A 1 170 ? 6.765 3.247 -13.884 1.00 90.19 170 ILE A O 1
ATOM 1314 N N . GLU A 1 171 ? 5.557 1.533 -13.074 1.00 94.00 171 GLU A N 1
ATOM 1315 C CA . GLU A 1 171 ? 4.373 1.745 -13.912 1.00 94.00 171 GLU A CA 1
ATOM 1316 C C . GLU A 1 171 ? 3.656 3.032 -13.473 1.00 94.00 171 GLU A C 1
ATOM 1318 O O . GLU A 1 171 ? 3.211 3.106 -12.327 1.00 94.00 171 GLU A O 1
ATOM 1323 N N . PRO A 1 172 ? 3.504 4.041 -14.353 1.00 96.31 172 PRO A N 1
ATOM 1324 C CA . PRO A 1 172 ? 2.877 5.297 -13.958 1.00 96.31 172 PRO A CA 1
ATOM 1325 C C . PRO A 1 172 ? 1.417 5.161 -13.515 1.00 96.31 172 PRO A C 1
ATOM 1327 O O . PRO A 1 172 ? 0.994 5.935 -12.664 1.00 96.31 172 PRO A O 1
ATOM 1330 N N . HIS A 1 173 ? 0.643 4.224 -14.075 1.00 97.62 173 HIS A N 1
ATOM 1331 C CA . HIS A 1 173 ? -0.769 4.031 -13.714 1.00 97.62 173 HIS A CA 1
ATOM 1332 C C . HIS A 1 173 ? -0.897 3.120 -12.491 1.00 97.62 173 HIS A C 1
ATOM 1334 O O . HIS A 1 173 ? -1.100 1.910 -12.611 1.00 97.62 173 HIS A O 1
ATOM 1340 N N . ILE A 1 174 ? -0.769 3.710 -11.304 1.00 97.44 174 ILE A N 1
ATOM 1341 C CA . ILE A 1 174 ? -0.707 2.965 -10.037 1.00 97.44 174 ILE A CA 1
ATOM 1342 C C . ILE A 1 174 ? -2.033 2.294 -9.655 1.00 97.44 174 ILE A C 1
ATOM 1344 O O . ILE A 1 174 ? -2.038 1.357 -8.860 1.00 97.44 174 ILE A O 1
ATOM 1348 N N . ASP A 1 175 ? -3.151 2.719 -10.249 1.00 98.25 175 ASP A N 1
ATOM 1349 C CA . ASP A 1 175 ? -4.464 2.103 -10.025 1.00 98.25 175 ASP A CA 1
ATOM 1350 C C . ASP A 1 175 ? -4.495 0.643 -10.487 1.00 98.25 175 ASP A C 1
ATOM 1352 O O . ASP A 1 175 ? -5.143 -0.189 -9.861 1.00 98.25 175 ASP A O 1
ATOM 1356 N N . HIS A 1 176 ? -3.728 0.297 -11.527 1.00 97.81 176 HIS A N 1
ATOM 1357 C CA . HIS A 1 176 ? -3.612 -1.091 -11.975 1.00 97.81 176 HIS A CA 1
ATOM 1358 C C . HIS A 1 176 ? -3.010 -1.992 -10.893 1.00 97.81 176 HIS A C 1
ATOM 1360 O O . HIS A 1 176 ? -3.386 -3.157 -10.779 1.00 97.81 176 HIS A O 1
ATOM 1366 N N . GLU A 1 177 ? -2.071 -1.462 -10.107 1.00 98.06 177 GLU A N 1
ATOM 1367 C CA . GLU A 1 177 ? -1.475 -2.216 -9.012 1.00 98.06 177 GLU A CA 1
ATOM 1368 C C . GLU A 1 177 ? -2.390 -2.258 -7.788 1.00 98.06 177 GLU A C 1
ATOM 1370 O O . GLU A 1 177 ? -2.537 -3.319 -7.184 1.00 98.06 177 GLU A O 1
ATOM 1375 N N . ARG A 1 178 ? -3.062 -1.146 -7.456 1.00 98.44 178 ARG A N 1
ATOM 1376 C CA . ARG A 1 178 ? -4.126 -1.127 -6.440 1.00 98.44 178 ARG A CA 1
ATOM 1377 C C . ARG A 1 178 ? -5.145 -2.233 -6.707 1.00 98.44 178 ARG A C 1
ATOM 1379 O O . ARG A 1 178 ? -5.416 -3.048 -5.831 1.00 98.44 178 ARG A O 1
ATOM 1386 N N . ASP A 1 179 ? -5.674 -2.285 -7.925 1.00 98.38 179 ASP A N 1
ATOM 1387 C CA . ASP A 1 179 ? -6.727 -3.230 -8.294 1.00 98.38 179 ASP A CA 1
ATOM 1388 C C . ASP A 1 179 ? -6.202 -4.677 -8.317 1.00 98.38 179 ASP A C 1
ATOM 1390 O O . ASP A 1 179 ? -6.920 -5.607 -7.949 1.00 98.38 179 ASP A O 1
ATOM 1394 N N . ARG A 1 180 ? -4.920 -4.878 -8.661 1.00 97.62 180 ARG A N 1
ATOM 1395 C CA . ARG A 1 180 ? -4.244 -6.177 -8.529 1.00 97.62 180 ARG A CA 1
ATOM 1396 C C . ARG A 1 180 ? -4.165 -6.630 -7.073 1.00 97.62 180 ARG A C 1
ATOM 1398 O O . ARG A 1 180 ? -4.480 -7.784 -6.799 1.00 97.62 180 ARG A O 1
ATOM 1405 N N . VAL A 1 181 ? -3.755 -5.748 -6.158 1.00 98.25 181 VAL A N 1
ATOM 1406 C CA . VAL A 1 181 ? -3.698 -6.053 -4.721 1.00 98.25 181 VAL A CA 1
ATOM 1407 C C . VAL A 1 181 ? -5.086 -6.419 -4.206 1.00 98.25 181 VAL A C 1
ATOM 1409 O O . VAL A 1 181 ? -5.218 -7.446 -3.553 1.00 98.25 181 VAL A O 1
ATOM 1412 N N . VAL A 1 182 ? -6.123 -5.643 -4.537 1.00 97.88 182 VAL A N 1
ATOM 1413 C CA . VAL A 1 182 ? -7.510 -5.957 -4.144 1.00 97.88 182 VAL A CA 1
ATOM 1414 C C . VAL A 1 182 ? -7.915 -7.344 -4.640 1.00 97.88 182 VAL A C 1
ATOM 1416 O O . VAL A 1 182 ? -8.342 -8.170 -3.839 1.00 97.88 182 VAL A O 1
ATOM 1419 N N . HIS A 1 183 ? -7.707 -7.628 -5.927 1.00 96.88 183 HIS A N 1
ATOM 1420 C CA . HIS A 1 183 ? -8.043 -8.922 -6.517 1.00 96.88 183 HIS A CA 1
ATOM 1421 C C . HIS A 1 183 ? -7.316 -10.085 -5.831 1.00 96.88 183 HIS A C 1
ATOM 1423 O O . HIS A 1 183 ? -7.918 -11.119 -5.556 1.00 96.88 183 HIS A O 1
ATOM 1429 N N . ASP A 1 184 ? -6.024 -9.923 -5.545 1.00 96.44 184 ASP A N 1
ATOM 1430 C CA . ASP A 1 184 ? -5.219 -10.939 -4.870 1.00 96.44 184 ASP A CA 1
ATOM 1431 C C . ASP A 1 184 ? -5.700 -11.142 -3.415 1.00 96.44 184 ASP A C 1
ATOM 1433 O O . ASP A 1 184 ? -5.820 -12.277 -2.954 1.00 96.44 184 ASP A O 1
ATOM 1437 N N . LEU A 1 185 ? -6.062 -10.072 -2.699 1.00 95.44 185 LEU A N 1
ATOM 1438 C CA . LEU A 1 185 ? -6.632 -10.173 -1.352 1.00 95.44 185 LEU A CA 1
ATOM 1439 C C . LEU A 1 185 ? -8.006 -10.861 -1.351 1.00 95.44 185 LEU A C 1
ATOM 1441 O O . LEU A 1 185 ? -8.250 -11.704 -0.487 1.00 95.44 185 LEU A O 1
ATOM 1445 N N . GLU A 1 186 ? -8.877 -10.590 -2.322 1.00 92.50 186 GLU A N 1
ATOM 1446 C CA . GLU A 1 186 ? -10.153 -11.306 -2.466 1.00 92.50 186 GLU A CA 1
ATOM 1447 C C . GLU A 1 186 ? -9.937 -12.782 -2.830 1.00 92.50 186 GLU A C 1
ATOM 1449 O O . GLU A 1 186 ? -10.522 -13.675 -2.212 1.00 92.50 186 GLU A O 1
ATOM 1454 N N . ALA A 1 187 ? -9.035 -13.058 -3.777 1.00 90.06 187 ALA A N 1
ATOM 1455 C CA . ALA A 1 187 ? -8.688 -14.413 -4.204 1.00 90.06 187 ALA A CA 1
ATOM 1456 C C . ALA A 1 187 ? -8.056 -15.251 -3.081 1.00 90.06 187 ALA A C 1
ATOM 1458 O O . ALA A 1 187 ? -8.165 -16.477 -3.094 1.00 90.06 187 ALA A O 1
ATOM 1459 N N . SER A 1 188 ? -7.431 -14.606 -2.090 1.00 90.00 188 SER A N 1
ATOM 1460 C CA . SER A 1 188 ? -6.919 -15.285 -0.894 1.00 90.00 188 SER A CA 1
ATOM 1461 C C . SER A 1 188 ? -8.025 -15.850 0.003 1.00 90.00 188 SER A C 1
ATOM 1463 O O . SER A 1 188 ? -7.744 -16.681 0.864 1.00 90.00 188 SER A O 1
ATOM 1465 N N . GLY A 1 189 ? -9.272 -15.391 -0.162 1.00 88.00 189 GLY A N 1
ATOM 1466 C CA . GLY A 1 189 ? -10.368 -15.700 0.753 1.00 88.00 189 GLY A CA 1
ATOM 1467 C C . GLY A 1 189 ? -10.227 -15.028 2.124 1.00 88.00 189 GLY A C 1
ATOM 1468 O O . GLY A 1 189 ? -10.953 -15.386 3.048 1.00 88.00 189 GLY A O 1
ATOM 1469 N N . CYS A 1 190 ? -9.317 -14.064 2.271 1.00 90.31 190 CYS A N 1
ATOM 1470 C CA . CYS A 1 190 ? -9.034 -13.368 3.527 1.00 90.31 190 CYS A CA 1
ATOM 1471 C C . CYS A 1 190 ? -9.299 -11.856 3.468 1.00 90.31 190 CYS A C 1
ATOM 1473 O O . CYS A 1 190 ? -9.088 -11.175 4.470 1.00 90.31 190 CYS A O 1
ATOM 1475 N N . GLY A 1 191 ? -9.744 -11.319 2.330 1.00 92.06 191 GLY A N 1
ATOM 1476 C CA . GLY A 1 191 ? -10.075 -9.906 2.158 1.00 92.06 191 GLY A CA 1
ATOM 1477 C C . GLY A 1 191 ? -11.416 -9.717 1.454 1.00 92.06 191 GLY A C 1
ATOM 1478 O O . GLY A 1 191 ? -11.759 -10.487 0.561 1.00 92.06 191 GLY A O 1
ATOM 1479 N N . ASP A 1 192 ? -12.152 -8.690 1.863 1.00 91.12 192 ASP A N 1
ATOM 1480 C CA . ASP A 1 192 ? -13.422 -8.268 1.279 1.00 91.12 192 ASP A CA 1
ATOM 1481 C C . ASP A 1 192 ? -13.284 -6.833 0.762 1.00 91.12 192 ASP A C 1
ATOM 1483 O O . ASP A 1 192 ? -13.038 -5.909 1.546 1.00 91.12 192 ASP A O 1
ATOM 1487 N N . PHE A 1 193 ? -13.431 -6.628 -0.549 1.00 92.69 193 PHE A N 1
ATOM 1488 C CA . PHE A 1 193 ? -13.501 -5.283 -1.110 1.00 92.69 193 PHE A CA 1
ATOM 1489 C C . PHE A 1 193 ? -14.800 -4.598 -0.670 1.00 92.69 193 PHE A C 1
ATOM 1491 O O . PHE A 1 193 ? -15.893 -5.132 -0.857 1.00 92.69 193 PHE A O 1
ATOM 1498 N N . LEU A 1 194 ? -14.683 -3.399 -0.100 1.00 91.50 194 LEU A N 1
ATOM 1499 C CA . LEU A 1 194 ? -15.833 -2.627 0.371 1.00 91.50 194 LEU A CA 1
ATOM 1500 C C . LEU A 1 194 ? -16.215 -1.517 -0.608 1.00 91.50 194 LEU A C 1
ATOM 1502 O O . LEU A 1 194 ? -17.379 -1.380 -0.976 1.00 91.50 194 LEU A O 1
ATOM 1506 N N . ALA A 1 195 ? -15.244 -0.689 -0.999 1.00 92.62 195 ALA A N 1
ATOM 1507 C CA . ALA A 1 195 ? -15.497 0.493 -1.812 1.00 92.62 195 ALA A CA 1
ATOM 1508 C C . ALA A 1 195 ? -14.211 1.093 -2.389 1.00 92.62 195 ALA A C 1
ATOM 1510 O O . ALA A 1 195 ? -13.105 0.839 -1.913 1.00 92.62 195 ALA A O 1
ATOM 1511 N N . TYR A 1 196 ? -14.385 1.989 -3.360 1.00 95.19 196 TYR A N 1
ATOM 1512 C CA . TYR A 1 196 ? -13.397 3.016 -3.673 1.00 95.19 196 TYR A CA 1
ATOM 1513 C C . TYR A 1 196 ? -13.802 4.331 -3.009 1.00 95.19 196 TYR A C 1
ATOM 1515 O O . TYR A 1 196 ? -14.937 4.775 -3.183 1.00 95.19 196 TYR A O 1
ATOM 1523 N N . MET A 1 197 ? -12.876 4.993 -2.317 1.00 93.12 197 MET A N 1
ATOM 1524 C CA . MET A 1 197 ? -13.128 6.303 -1.709 1.00 93.12 197 MET A CA 1
ATOM 1525 C C . MET A 1 197 ? -11.965 7.279 -1.925 1.00 93.12 197 MET A C 1
ATOM 1527 O O . MET A 1 197 ? -10.804 6.877 -1.837 1.00 93.12 197 MET A O 1
ATOM 1531 N N . PRO A 1 198 ? -12.224 8.567 -2.203 1.00 92.81 198 PRO A N 1
ATOM 1532 C CA . PRO A 1 198 ? -11.170 9.573 -2.205 1.00 92.81 198 PRO A CA 1
ATOM 1533 C C . PRO A 1 198 ? -10.720 9.884 -0.771 1.00 92.81 198 PRO A C 1
ATOM 1535 O O . PRO A 1 198 ? -11.534 9.921 0.153 1.00 92.81 198 PRO A O 1
ATOM 1538 N N . LEU A 1 199 ? -9.427 10.161 -0.595 1.00 92.31 199 LEU A N 1
ATOM 1539 C CA . LEU A 1 199 ? -8.890 10.711 0.652 1.00 92.31 199 LEU A CA 1
ATOM 1540 C C . LEU A 1 199 ? -8.748 12.237 0.543 1.00 92.31 199 LEU A C 1
ATOM 1542 O O . LEU A 1 199 ? -8.427 12.743 -0.537 1.00 92.31 199 LEU A O 1
ATOM 1546 N N . PRO A 1 200 ? -8.941 13.001 1.634 1.00 92.31 200 PRO A N 1
ATOM 1547 C CA . PRO A 1 200 ? -8.602 14.420 1.645 1.00 92.31 200 PRO A CA 1
ATOM 1548 C C . PRO A 1 200 ? -7.142 14.638 1.225 1.00 92.31 200 PRO A C 1
ATOM 1550 O O . PRO A 1 200 ? -6.234 14.022 1.774 1.00 92.31 200 PRO A O 1
ATOM 1553 N N . GLY A 1 201 ? -6.912 15.507 0.238 1.00 92.06 201 GLY A N 1
ATOM 1554 C CA . GLY A 1 201 ? -5.568 15.744 -0.302 1.00 92.06 201 GLY A CA 1
ATOM 1555 C C . GLY A 1 201 ? -5.064 14.668 -1.270 1.00 92.06 201 GLY A C 1
ATOM 1556 O O . GLY A 1 201 ? -3.879 14.674 -1.602 1.00 92.06 201 GLY A O 1
ATOM 1557 N N . ALA A 1 202 ? -5.934 13.761 -1.734 1.00 92.62 202 ALA A N 1
ATOM 1558 C CA . ALA A 1 202 ? -5.606 12.854 -2.825 1.00 92.62 202 ALA A CA 1
ATOM 1559 C C . ALA A 1 202 ? -5.215 13.632 -4.089 1.00 92.62 202 ALA A C 1
ATOM 1561 O O . ALA A 1 202 ? -5.761 14.692 -4.403 1.00 92.62 202 ALA A O 1
ATOM 1562 N N . ILE A 1 203 ? -4.249 13.078 -4.811 1.00 95.19 203 ILE A N 1
ATOM 1563 C CA . ILE A 1 203 ? -3.736 13.615 -6.070 1.00 95.19 203 ILE A CA 1
ATOM 1564 C C . ILE A 1 203 ? -4.217 12.738 -7.222 1.00 95.19 203 ILE A C 1
ATOM 1566 O O . ILE A 1 203 ? -4.513 11.570 -7.007 1.00 95.19 203 ILE A O 1
ATOM 1570 N N . THR A 1 204 ? -4.241 13.275 -8.439 1.00 96.94 204 THR A N 1
ATOM 1571 C CA . THR A 1 204 ? -4.468 12.491 -9.670 1.00 96.94 204 THR A CA 1
ATOM 1572 C C . THR A 1 204 ? -3.193 12.309 -10.493 1.00 96.94 204 THR A C 1
ATOM 1574 O O . THR A 1 204 ? -3.092 11.407 -11.323 1.00 96.94 204 THR A O 1
ATOM 1577 N N . GLU A 1 205 ? -2.174 13.128 -10.235 1.00 97.00 205 GLU A N 1
ATOM 1578 C CA . GLU A 1 205 ? -0.841 12.985 -10.804 1.00 97.00 205 GLU A CA 1
ATOM 1579 C C . GLU A 1 205 ? 0.240 13.501 -9.851 1.00 97.00 205 GLU A C 1
ATOM 1581 O O . GLU A 1 205 ? -0.001 14.358 -8.999 1.00 97.00 205 GLU A O 1
ATOM 1586 N N . GLY A 1 206 ? 1.456 12.976 -9.991 1.00 94.69 206 GLY A N 1
ATOM 1587 C CA . GLY A 1 206 ? 2.580 13.388 -9.162 1.00 94.69 206 GLY A CA 1
ATOM 1588 C C . GLY A 1 206 ? 3.895 12.736 -9.561 1.00 94.69 206 GLY A C 1
ATOM 1589 O O . GLY A 1 206 ? 4.024 12.132 -10.629 1.00 94.69 206 GLY A O 1
ATOM 1590 N N . ARG A 1 207 ? 4.889 12.879 -8.683 1.00 95.19 207 ARG A N 1
ATOM 1591 C CA . ARG A 1 207 ? 6.179 12.194 -8.786 1.00 95.19 207 ARG A CA 1
ATOM 1592 C C . ARG A 1 207 ? 6.566 11.562 -7.464 1.00 95.19 207 ARG A C 1
ATOM 1594 O O . ARG A 1 207 ? 6.294 12.168 -6.429 1.00 95.19 207 ARG A O 1
ATOM 1601 N N . ASP A 1 208 ? 7.177 10.387 -7.517 1.00 91.81 208 ASP A N 1
ATOM 1602 C CA . ASP A 1 208 ? 7.713 9.691 -6.346 1.00 91.81 208 ASP A CA 1
ATOM 1603 C C . ASP A 1 208 ? 9.071 10.273 -5.896 1.00 91.81 208 ASP A C 1
ATOM 1605 O O . ASP A 1 208 ? 9.615 11.204 -6.503 1.00 91.81 208 ASP A O 1
ATOM 1609 N N . VAL A 1 209 ? 9.668 9.662 -4.866 1.00 89.75 209 VAL A N 1
ATOM 1610 C CA . VAL A 1 209 ? 10.993 10.044 -4.344 1.00 89.75 209 VAL A CA 1
ATOM 1611 C C . VAL A 1 209 ? 12.116 9.927 -5.381 1.00 89.75 209 VAL A C 1
ATOM 1613 O O . VAL A 1 209 ? 13.158 10.559 -5.223 1.00 89.75 209 VAL A O 1
ATOM 1616 N N . SER A 1 210 ? 11.932 9.110 -6.423 1.00 85.69 210 SER A N 1
ATOM 1617 C CA . SER A 1 210 ? 12.904 8.915 -7.501 1.00 85.69 210 SER A CA 1
ATOM 1618 C C . SER A 1 210 ? 12.668 9.841 -8.704 1.00 85.69 210 SER A C 1
ATOM 1620 O O . SER A 1 210 ? 13.457 9.840 -9.653 1.00 85.69 210 SER A O 1
ATOM 1622 N N . GLY A 1 211 ? 11.620 10.671 -8.649 1.00 90.19 211 GLY A N 1
ATOM 1623 C CA . GLY A 1 211 ? 11.226 11.613 -9.693 1.00 90.19 211 GLY A CA 1
ATOM 1624 C C . GLY A 1 211 ? 10.388 10.994 -10.817 1.00 90.19 211 GLY A C 1
ATOM 1625 O O . GLY A 1 211 ? 10.088 11.684 -11.798 1.00 90.19 211 GLY A O 1
ATOM 1626 N N . GLN A 1 212 ? 9.999 9.725 -10.707 1.00 92.50 212 GLN A N 1
ATOM 1627 C CA . GLN A 1 212 ? 9.171 9.019 -11.682 1.00 92.50 212 GLN A CA 1
ATOM 1628 C C . GLN A 1 212 ? 7.722 9.491 -11.614 1.00 92.50 212 GLN A C 1
ATOM 1630 O O . GLN A 1 212 ? 7.208 9.789 -10.542 1.00 92.50 212 GLN A O 1
ATOM 1635 N N . ARG A 1 213 ? 7.068 9.600 -12.777 1.00 95.50 213 ARG A N 1
ATOM 1636 C CA . ARG A 1 213 ? 5.684 10.082 -12.879 1.00 95.50 213 ARG A CA 1
ATOM 1637 C C . ARG A 1 213 ? 4.703 9.018 -12.389 1.00 95.50 213 ARG A C 1
ATOM 1639 O O . ARG A 1 213 ? 4.859 7.850 -12.722 1.00 95.50 213 ARG A O 1
ATOM 1646 N N . LEU A 1 214 ? 3.664 9.470 -11.696 1.00 95.88 214 LEU A N 1
ATOM 1647 C CA . LEU A 1 214 ? 2.552 8.670 -11.190 1.00 95.88 214 LEU A CA 1
ATOM 1648 C C . LEU A 1 214 ? 1.224 9.288 -11.658 1.00 95.88 214 LEU A C 1
ATOM 1650 O O . LEU A 1 214 ? 1.128 10.514 -11.766 1.00 95.88 214 LEU A O 1
ATOM 1654 N N . VAL A 1 215 ? 0.223 8.449 -11.922 1.00 97.94 215 VAL A N 1
ATOM 1655 C CA . VAL A 1 215 ? -1.142 8.795 -12.349 1.00 97.94 215 VAL A CA 1
ATOM 1656 C C . VAL A 1 215 ? -2.134 7.880 -11.644 1.00 97.94 215 VAL A C 1
ATOM 1658 O O . VAL A 1 215 ? -1.935 6.666 -11.613 1.00 97.94 215 VAL A O 1
ATOM 1661 N N . THR A 1 216 ? -3.207 8.462 -11.121 1.00 97.75 216 THR A N 1
ATOM 1662 C CA . THR A 1 216 ? -4.287 7.754 -10.425 1.00 97.75 216 THR A CA 1
ATOM 1663 C C . THR A 1 216 ? -5.612 8.498 -10.592 1.00 97.75 216 THR A C 1
ATOM 1665 O O . THR A 1 216 ? -5.640 9.704 -10.844 1.00 97.75 216 THR A O 1
ATOM 1668 N N . ASP A 1 217 ? -6.721 7.790 -10.425 1.00 97.06 217 ASP A N 1
ATOM 1669 C CA . ASP A 1 217 ? -8.068 8.344 -10.296 1.00 97.06 217 ASP A CA 1
ATOM 1670 C C . ASP A 1 217 ? -8.314 9.072 -8.954 1.00 97.06 217 ASP A C 1
ATOM 1672 O O . ASP A 1 217 ? -9.389 9.638 -8.746 1.00 97.06 217 ASP A O 1
ATOM 1676 N N . GLY A 1 218 ? -7.327 9.077 -8.050 1.00 96.06 218 GLY A N 1
ATOM 1677 C CA . GLY A 1 218 ? -7.374 9.756 -6.753 1.00 96.06 218 GLY A CA 1
ATOM 1678 C C . GLY A 1 218 ? -8.183 9.014 -5.686 1.00 96.06 218 GLY A C 1
ATOM 1679 O O . GLY A 1 218 ? -8.410 9.550 -4.596 1.00 96.06 218 GLY A O 1
ATOM 1680 N N . ARG A 1 219 ? -8.633 7.788 -5.970 1.00 96.56 219 ARG A N 1
ATOM 1681 C CA . ARG A 1 219 ? -9.385 6.947 -5.035 1.00 96.56 219 ARG A CA 1
ATOM 1682 C C . ARG A 1 219 ? -8.488 5.881 -4.416 1.00 96.56 219 ARG A C 1
ATOM 1684 O O . ARG A 1 219 ? -7.539 5.383 -5.012 1.00 96.56 219 ARG A O 1
ATOM 1691 N N . ASN A 1 220 ? -8.847 5.490 -3.207 1.00 96.94 220 ASN A N 1
ATOM 1692 C CA . ASN A 1 220 ? -8.248 4.396 -2.466 1.00 96.94 220 ASN A CA 1
ATOM 1693 C C . ASN A 1 220 ? -9.229 3.231 -2.457 1.00 96.94 220 ASN A C 1
ATOM 1695 O O . ASN A 1 220 ? -10.426 3.446 -2.257 1.00 96.94 220 ASN A O 1
ATOM 1699 N N . SER A 1 221 ? -8.740 2.011 -2.660 1.00 97.50 221 SER A N 1
ATOM 1700 C CA . SER A 1 221 ? -9.545 0.819 -2.398 1.00 97.50 221 SER A CA 1
ATOM 1701 C C . SER A 1 221 ? -9.643 0.594 -0.896 1.00 97.50 221 SER A C 1
ATOM 1703 O O . SER A 1 221 ? -8.626 0.675 -0.213 1.00 97.50 221 SER A O 1
ATOM 1705 N N . VAL A 1 222 ? -10.820 0.254 -0.389 1.00 96.38 222 VAL A N 1
ATOM 1706 C CA . VAL A 1 222 ? -11.024 -0.142 1.007 1.00 96.38 222 VAL A CA 1
ATOM 1707 C C . VAL A 1 222 ? -11.234 -1.646 1.051 1.00 96.38 222 VAL A C 1
ATOM 1709 O O . VAL A 1 222 ? -12.161 -2.152 0.419 1.00 96.38 222 VAL A O 1
ATOM 1712 N N . VAL A 1 223 ? -10.380 -2.348 1.792 1.00 95.88 223 VAL A N 1
ATOM 1713 C CA . VAL A 1 223 ? -10.455 -3.801 1.959 1.00 95.88 223 VAL A CA 1
ATOM 1714 C C . VAL A 1 223 ? -10.562 -4.138 3.440 1.00 95.88 223 VAL A C 1
ATOM 1716 O O . VAL A 1 223 ? -9.710 -3.765 4.248 1.00 95.88 223 VAL A O 1
ATOM 1719 N N . GLN A 1 224 ? -11.614 -4.864 3.797 1.00 94.19 224 GLN A N 1
ATOM 1720 C CA . GLN A 1 224 ? -11.772 -5.444 5.122 1.00 94.19 224 GLN A CA 1
ATOM 1721 C C . GLN A 1 224 ? -11.062 -6.792 5.163 1.00 94.19 224 GLN A C 1
ATOM 1723 O O . GLN A 1 224 ? -11.357 -7.684 4.374 1.00 94.19 224 GLN A O 1
ATOM 1728 N N . MET A 1 225 ? -10.151 -6.966 6.112 1.00 93.50 225 MET A N 1
ATOM 1729 C CA . MET A 1 225 ? -9.476 -8.237 6.332 1.00 93.50 225 MET A CA 1
ATOM 1730 C C . MET A 1 225 ? -10.345 -9.150 7.198 1.00 93.50 225 MET A C 1
ATOM 1732 O O . MET A 1 225 ? -10.994 -8.695 8.150 1.00 93.50 225 MET A O 1
ATOM 1736 N N . ARG A 1 226 ? -10.341 -10.444 6.881 1.00 88.19 226 ARG A N 1
ATOM 1737 C CA . ARG A 1 226 ? -10.994 -11.493 7.670 1.00 88.19 226 ARG A CA 1
ATOM 1738 C C . ARG A 1 226 ? -10.074 -11.948 8.798 1.00 88.19 226 ARG A C 1
ATOM 1740 O O . ARG A 1 226 ? -8.852 -11.926 8.658 1.00 88.19 226 ARG A O 1
ATOM 1747 N N . GLY A 1 227 ? -10.670 -12.337 9.924 1.00 80.12 227 GLY A N 1
ATOM 1748 C CA . GLY A 1 227 ? -9.933 -12.915 11.047 1.00 80.12 227 GLY A CA 1
ATOM 1749 C C . GLY A 1 227 ? -9.134 -14.138 10.605 1.00 80.12 227 GLY A C 1
ATOM 1750 O O . GLY A 1 227 ? -9.506 -14.815 9.648 1.00 80.12 227 GLY A O 1
ATOM 1751 N N . VAL A 1 228 ? -8.015 -14.394 11.277 1.00 74.88 228 VAL A N 1
ATOM 1752 C CA . VAL A 1 228 ? -7.237 -15.618 11.074 1.00 74.88 228 VAL A CA 1
ATOM 1753 C C . VAL A 1 228 ? -7.793 -16.656 12.039 1.00 74.88 228 VAL A C 1
ATOM 1755 O O . VAL A 1 228 ? -7.816 -16.403 13.246 1.00 74.88 228 VAL A O 1
ATOM 1758 N N . GLY A 1 229 ? -8.234 -17.801 11.515 1.00 63.19 229 GLY A N 1
ATOM 1759 C CA . GLY A 1 229 ? -8.687 -18.911 12.351 1.00 63.19 229 GLY A CA 1
ATOM 1760 C C . GLY A 1 229 ? -7.544 -19.440 13.232 1.00 63.19 229 GLY A C 1
ATOM 1761 O O . GLY A 1 229 ? -6.368 -19.203 12.930 1.00 63.19 229 GLY A O 1
ATOM 1762 N N . PRO A 1 230 ? -7.837 -20.149 14.336 1.00 52.03 230 PRO A N 1
ATOM 1763 C CA . PRO A 1 230 ? -6.789 -20.771 15.138 1.00 52.03 230 PRO A CA 1
ATOM 1764 C C . PRO A 1 230 ? -5.945 -21.717 14.263 1.00 52.03 230 PRO A C 1
ATOM 1766 O O . PRO A 1 230 ? -6.506 -22.408 13.410 1.00 52.03 230 PRO A O 1
ATOM 1769 N N . PRO A 1 231 ? -4.610 -21.761 14.443 1.00 47.88 231 PRO A N 1
ATOM 1770 C CA . PRO A 1 231 ? -3.779 -22.720 13.728 1.00 47.88 231 PRO A CA 1
ATOM 1771 C C . PRO A 1 231 ? -4.250 -24.146 14.047 1.00 47.88 231 PRO A C 1
ATOM 1773 O O . PRO A 1 231 ? -4.510 -24.455 15.212 1.00 47.88 231 PRO A O 1
ATOM 1776 N N . LEU A 1 232 ? -4.385 -24.969 13.000 1.00 43.72 232 LEU A N 1
ATOM 1777 C CA . LEU A 1 232 ? -4.720 -26.396 13.096 1.00 43.72 232 LEU A CA 1
ATOM 1778 C C . LEU A 1 232 ? -3.703 -27.173 13.942 1.00 43.72 232 LEU A C 1
ATOM 1780 O O . LEU A 1 232 ? -2.490 -26.877 13.823 1.00 43.72 232 LEU A O 1
#

Sequence (232 aa):
MRILPGEIGGLRLTAPLTVPDAGRCDPLTANRELTDPPALPKFLPRSENRTGTALGDPFNVLLIGTEAAIDSAFRGVGWIPAQKRSVMTVTREITAAIASRPAMNAPVSTQYFEGRPQDLAYELPGPNVRIRHHIRIWLLDTLAQVWVGAANKDVGVIFKPWEPQATHRIEPHIDHERDRVVHDLEASGCGDFLAYMPLPGAITEGRDVSGQRLVTDGRNSVVQMRGVGPPL

Radius of gyration: 19.15 Å; chains: 1; bounding box: 54×50×48 Å